Protein AF-A0A7S0TB68-F1 (afdb_monomer_lite)

Sequence (193 aa):
CSLGGSRWGGAKHRAAEVARRRQAVAAKGWRCCLGEFVEIGSSAEVPVPLLEDVPVIQLLDESSGLPRSSLPGSLVGRSGCYAILDETGEVMYIEISRSLATSLKWHLQSIQPHSLCSAAKVAIGSDRDRIQATAVEWLGAVVKNVGRAPVGNDARFKDSQWRARPGDAERDRPPLSFPPGAQPSDAPGLLRK

Organism: NCBI:txid708628

Secondary structure (DSSP, 8-state):
---------SSHHHHHHHHHHTTSSTTS---SS------PPP-SPPPPPPTTTSPEEE-B-TTT-SBPS---GGGTT--EEEEEE-TTS-EEEEEEES-HHHHHHHHHHH-SSGGGGSEEEEEE-S-HHHHHHHHHHHHHHHHHHHSS--GGG-GGGTTSTTTPPTTHHHHTSPP-PPPTT--GGGHHHHTT-

Radius of gyration: 22.42 Å; chains: 1; bounding box: 55×57×66 Å

Structure (mmCIF, N/CA/C/O backbone):
data_AF-A0A7S0TB68-F1
#
_entry.id   AF-A0A7S0TB68-F1
#
loop_
_atom_site.group_PDB
_atom_site.id
_atom_site.type_symbol
_atom_site.label_atom_id
_atom_site.label_alt_id
_atom_site.label_comp_id
_atom_site.label_asym_id
_atom_site.label_entity_id
_atom_site.label_seq_id
_atom_site.pdbx_PDB_ins_code
_atom_site.Cartn_x
_atom_site.Cartn_y
_atom_site.Cartn_z
_atom_site.occupancy
_atom_site.B_iso_or_equiv
_atom_site.auth_seq_id
_atom_site.auth_comp_id
_atom_site.auth_asym_id
_atom_site.auth_atom_id
_atom_site.pdbx_PDB_model_num
ATOM 1 N N . CYS A 1 1 ? -36.435 33.794 11.567 1.00 35.41 1 CYS A N 1
ATOM 2 C CA . CYS A 1 1 ? -36.782 32.888 12.679 1.00 35.41 1 CYS A CA 1
ATOM 3 C C . CYS A 1 1 ? -36.565 31.440 12.251 1.00 35.41 1 CYS A C 1
ATOM 5 O O . CYS A 1 1 ? -37.169 31.035 11.273 1.00 35.41 1 CYS A O 1
ATOM 7 N N . SER A 1 2 ? -35.671 30.755 12.975 1.00 38.47 2 SER A N 1
ATOM 8 C CA . SER A 1 2 ? -35.622 29.324 13.344 1.00 38.47 2 SER A CA 1
ATOM 9 C C . SER A 1 2 ? -35.756 28.213 12.282 1.00 38.47 2 SER A C 1
ATOM 11 O O . SER A 1 2 ? -36.781 28.114 11.626 1.00 38.47 2 SER A O 1
ATOM 13 N N . LEU A 1 3 ? -34.684 27.416 12.084 1.00 43.59 3 LEU A N 1
ATOM 14 C CA . LEU A 1 3 ? -34.445 26.025 12.584 1.00 43.59 3 LEU A CA 1
ATOM 15 C C . LEU A 1 3 ? -35.143 24.958 11.708 1.00 43.59 3 LEU A C 1
ATOM 17 O O . LEU A 1 3 ? -36.302 25.124 11.377 1.00 43.59 3 LEU A O 1
ATOM 21 N N . GLY A 1 4 ? -34.581 23.817 11.305 1.00 34.94 4 GLY A N 1
ATOM 22 C CA . GLY A 1 4 ? -33.377 23.048 11.638 1.00 34.94 4 GLY A CA 1
ATOM 23 C C . GLY A 1 4 ? -33.612 21.596 11.151 1.00 34.94 4 GLY A C 1
ATOM 24 O O . GLY A 1 4 ? -34.743 21.254 10.806 1.00 34.94 4 GLY A O 1
ATOM 25 N N . GLY A 1 5 ? -32.591 20.726 11.129 1.00 29.58 5 GLY A N 1
ATOM 26 C CA . GLY A 1 5 ? -32.830 19.276 10.987 1.00 29.58 5 GLY A CA 1
ATOM 27 C C . GLY A 1 5 ? -31.722 18.449 10.334 1.00 29.58 5 GLY A C 1
ATOM 28 O O . GLY A 1 5 ? -31.806 18.084 9.167 1.00 29.58 5 GLY A O 1
ATOM 29 N N . SER A 1 6 ? -30.699 18.118 11.117 1.00 38.50 6 SER A N 1
ATOM 30 C CA . SER A 1 6 ? -29.516 17.327 10.766 1.00 38.50 6 SER A CA 1
ATOM 31 C C . SER A 1 6 ? -29.825 15.876 10.351 1.00 38.50 6 SER A C 1
ATOM 33 O O . SER A 1 6 ? -30.453 15.125 11.096 1.00 38.50 6 SER A O 1
ATOM 35 N N . ARG A 1 7 ? -29.286 15.435 9.204 1.00 41.19 7 ARG A N 1
ATOM 36 C CA . ARG A 1 7 ? -29.383 14.059 8.678 1.00 41.19 7 ARG A CA 1
ATOM 37 C C . ARG A 1 7 ? -28.082 13.273 8.902 1.00 41.19 7 ARG A C 1
ATOM 39 O O . ARG A 1 7 ? -27.400 12.925 7.950 1.00 41.19 7 ARG A O 1
ATOM 46 N N . TRP A 1 8 ? -27.729 12.985 10.156 1.00 42.94 8 TRP A N 1
ATOM 47 C CA . TRP A 1 8 ? -26.551 12.163 10.501 1.00 42.94 8 TRP A CA 1
ATOM 48 C C . TRP A 1 8 ? -26.860 11.179 11.645 1.00 42.94 8 TRP A C 1
ATOM 50 O O . TRP A 1 8 ? -26.310 11.277 12.735 1.00 42.94 8 TRP A O 1
ATOM 60 N N . GLY A 1 9 ? -27.774 10.228 11.409 1.00 33.91 9 GLY A N 1
ATOM 61 C CA . GLY A 1 9 ? -28.150 9.189 12.390 1.00 33.91 9 GLY A CA 1
ATOM 62 C C . GLY A 1 9 ? -27.799 7.738 12.011 1.00 33.91 9 GLY A C 1
ATOM 63 O O . GLY A 1 9 ? -27.856 6.854 12.857 1.00 33.91 9 GLY A O 1
ATOM 64 N N . GLY A 1 10 ? -27.420 7.453 10.758 1.00 34.62 10 GLY A N 1
ATOM 65 C CA . GLY A 1 10 ? -27.399 6.075 10.227 1.00 34.62 10 GLY A CA 1
ATOM 66 C C . GLY A 1 10 ? -26.068 5.307 10.286 1.00 34.62 10 GLY A C 1
ATOM 67 O O . GLY A 1 10 ? -26.033 4.133 9.913 1.00 34.62 10 GLY A O 1
ATOM 68 N N . ALA A 1 11 ? -24.962 5.935 10.691 1.00 40.69 11 ALA A N 1
ATOM 69 C CA . ALA A 1 11 ? -23.637 5.295 10.692 1.00 40.69 11 ALA A CA 1
ATOM 70 C C . ALA A 1 11 ? -23.363 4.500 11.982 1.00 40.69 11 ALA A C 1
ATOM 72 O O . ALA A 1 11 ? -22.842 3.388 11.939 1.00 40.69 11 ALA A O 1
ATOM 73 N N . LYS A 1 12 ? -23.802 5.019 13.137 1.00 42.53 12 LYS A N 1
ATOM 74 C CA . LYS A 1 12 ? -23.527 4.409 14.450 1.00 42.53 12 LYS A CA 1
ATOM 75 C C . LYS A 1 12 ? -24.273 3.088 14.671 1.00 42.53 12 LYS A C 1
ATOM 77 O O . LYS A 1 12 ? -23.734 2.179 15.290 1.00 42.53 12 LYS A O 1
ATOM 82 N N . HIS A 1 13 ? -25.473 2.943 14.104 1.00 36.62 13 HIS A N 1
ATOM 83 C CA . HIS A 1 13 ? -26.291 1.736 14.272 1.00 36.62 13 HIS A CA 1
ATOM 84 C C . HIS A 1 13 ? -25.752 0.513 13.506 1.00 36.62 13 HIS A C 1
ATOM 86 O O . HIS A 1 13 ? -25.995 -0.620 13.910 1.00 36.62 13 HIS A O 1
ATOM 92 N N . ARG A 1 14 ? -24.984 0.723 12.426 1.00 47.47 14 ARG A N 1
ATOM 93 C CA . ARG A 1 14 ? -24.436 -0.360 11.587 1.00 47.47 14 ARG A CA 1
ATOM 94 C C . ARG A 1 14 ? -23.112 -0.923 12.114 1.00 47.47 14 ARG A C 1
ATOM 96 O O . ARG A 1 14 ? -22.880 -2.121 11.991 1.00 47.47 14 ARG A O 1
ATOM 103 N N . ALA A 1 15 ? -22.307 -0.105 12.796 1.00 43.88 15 ALA A N 1
ATOM 104 C CA . ALA A 1 15 ? -21.087 -0.552 13.477 1.00 43.88 15 ALA A CA 1
ATOM 105 C C . ALA A 1 15 ? -21.370 -1.588 14.588 1.00 43.88 15 ALA A C 1
ATOM 107 O O . ALA A 1 15 ? -20.608 -2.538 14.770 1.00 43.88 15 ALA A O 1
ATOM 108 N N . ALA A 1 16 ? -22.503 -1.451 15.286 1.00 41.00 16 ALA A N 1
ATOM 109 C CA . ALA A 1 16 ? -22.926 -2.380 16.336 1.00 41.00 16 ALA A CA 1
ATOM 110 C C . ALA A 1 16 ? -23.412 -3.743 15.791 1.00 41.00 16 ALA A C 1
ATOM 112 O O . ALA A 1 16 ? -23.240 -4.773 16.442 1.00 41.00 16 ALA A O 1
ATOM 113 N N . GLU A 1 17 ? -23.982 -3.775 14.583 1.00 34.84 17 GLU A N 1
ATOM 114 C CA . GLU A 1 17 ? -24.445 -5.005 13.919 1.00 34.84 17 GLU A CA 1
ATOM 115 C C . GLU A 1 17 ? -23.261 -5.878 13.469 1.00 34.84 17 GLU A C 1
ATOM 117 O O . GLU A 1 17 ? -23.244 -7.094 13.677 1.00 34.84 17 GLU A O 1
ATOM 122 N N . VAL A 1 18 ? -22.218 -5.238 12.927 1.00 46.03 18 VAL A N 1
ATOM 123 C CA . VAL A 1 18 ? -20.969 -5.897 12.516 1.00 46.03 18 VAL A CA 1
ATOM 124 C C . VAL A 1 18 ? -20.249 -6.495 13.725 1.00 46.03 18 VAL A C 1
ATOM 126 O O . VAL A 1 18 ? -19.776 -7.627 13.646 1.00 46.03 18 VAL A O 1
ATOM 129 N N . ALA A 1 19 ? -20.246 -5.802 14.870 1.00 43.72 19 ALA A N 1
ATOM 130 C CA . ALA A 1 19 ? -19.648 -6.301 16.108 1.00 43.72 19 ALA A CA 1
ATOM 131 C C . ALA A 1 19 ? -20.292 -7.605 16.620 1.00 43.72 19 ALA A C 1
ATOM 133 O O . ALA A 1 19 ? -19.584 -8.460 17.147 1.00 43.72 19 ALA A O 1
ATOM 134 N N . ARG A 1 20 ? -21.601 -7.808 16.410 1.00 45.66 20 ARG A N 1
ATOM 135 C CA . ARG A 1 20 ? -22.306 -9.034 16.835 1.00 45.66 20 ARG A CA 1
ATOM 136 C C . ARG A 1 20 ? -21.991 -10.250 15.961 1.00 45.66 20 ARG A C 1
ATOM 138 O O . ARG A 1 20 ? -21.924 -11.364 16.471 1.00 45.66 20 ARG A O 1
ATOM 145 N N . ARG A 1 21 ? -21.709 -10.055 14.668 1.00 46.47 21 ARG A N 1
ATOM 146 C CA . ARG A 1 21 ? -21.285 -11.147 13.767 1.00 46.47 21 ARG A CA 1
ATOM 147 C C . ARG A 1 21 ? -19.852 -11.641 14.040 1.00 46.47 21 ARG A C 1
ATOM 149 O O . ARG A 1 21 ? -19.539 -12.773 13.680 1.00 46.47 21 ARG A O 1
ATOM 156 N N . ARG A 1 22 ? -19.014 -10.844 14.727 1.00 42.38 22 ARG A N 1
ATOM 157 C CA . ARG A 1 22 ? -17.617 -11.175 15.102 1.00 42.38 22 ARG A CA 1
ATOM 158 C C . ARG A 1 22 ? -17.485 -12.372 16.054 1.00 42.38 22 ARG A C 1
ATOM 160 O O . ARG A 1 22 ? -16.441 -13.011 16.061 1.00 42.38 22 ARG A O 1
ATOM 167 N N . GLN A 1 23 ? -18.512 -12.699 16.840 1.00 44.72 23 GLN A N 1
ATOM 168 C CA . GLN A 1 23 ? -18.404 -13.732 17.883 1.00 44.72 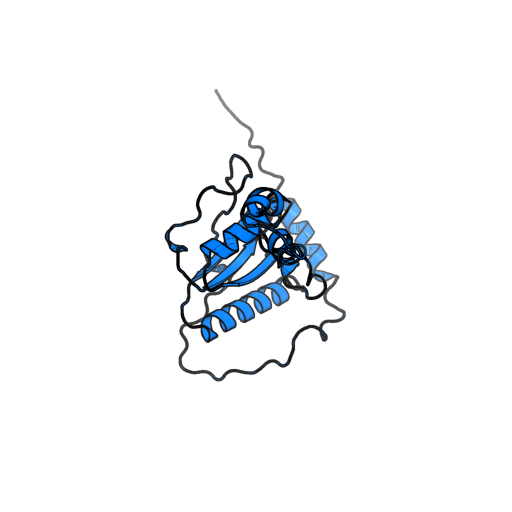23 GLN A CA 1
ATOM 169 C C . GLN A 1 23 ? -18.694 -15.167 17.405 1.00 44.72 23 GLN A C 1
ATOM 171 O O . GLN A 1 23 ? -18.354 -16.111 18.109 1.00 44.72 23 GLN A O 1
ATOM 176 N N . ALA A 1 24 ? -19.272 -15.372 16.216 1.00 37.78 24 ALA A N 1
ATOM 177 C CA . ALA A 1 24 ? -19.793 -16.690 15.828 1.00 37.78 24 ALA A CA 1
ATOM 178 C C . ALA A 1 24 ? -18.819 -17.593 15.035 1.00 37.78 24 ALA A C 1
ATOM 180 O O . ALA A 1 24 ? -19.071 -18.788 14.917 1.00 37.78 24 ALA A O 1
ATOM 181 N N . VAL A 1 25 ? -17.717 -17.066 14.482 1.00 44.94 25 VAL A N 1
ATOM 182 C CA . VAL A 1 25 ? -16.908 -17.792 13.466 1.00 44.94 25 VAL A CA 1
ATOM 183 C C . VAL A 1 25 ? -15.530 -18.258 13.984 1.00 44.94 25 VAL A C 1
ATOM 185 O O . VAL A 1 25 ? -14.826 -19.002 13.309 1.00 44.94 25 VAL A O 1
ATOM 188 N N . ALA A 1 26 ? -15.155 -17.909 15.218 1.00 37.88 26 ALA A N 1
ATOM 189 C CA . ALA A 1 26 ? -13.801 -18.073 15.771 1.00 37.88 26 ALA A CA 1
ATOM 190 C C . ALA A 1 26 ? -13.328 -19.521 16.069 1.00 37.88 26 ALA A C 1
ATOM 192 O O . ALA A 1 26 ? -12.254 -19.699 16.635 1.00 37.88 26 ALA A O 1
ATOM 193 N N . ALA A 1 27 ? -14.083 -20.572 15.731 1.00 36.50 27 ALA A N 1
ATOM 194 C CA . ALA A 1 27 ? -13.850 -21.894 16.327 1.00 36.50 27 ALA A CA 1
ATOM 195 C C . ALA A 1 27 ? -13.121 -22.946 15.470 1.00 36.50 27 ALA A C 1
ATOM 197 O O . ALA A 1 27 ? -12.789 -23.997 16.015 1.00 36.50 27 ALA A O 1
ATOM 198 N N . LYS A 1 28 ? -12.854 -22.759 14.167 1.00 39.44 28 LYS A N 1
ATOM 199 C CA . LYS A 1 28 ? -12.289 -23.862 13.354 1.00 39.44 28 LYS A CA 1
ATOM 200 C C . LYS A 1 28 ? -11.274 -23.426 12.293 1.00 39.44 28 LYS A C 1
ATOM 202 O O . LYS A 1 28 ? -11.646 -23.010 11.205 1.00 39.44 28 LYS A O 1
ATOM 207 N N . GLY A 1 29 ? -9.995 -23.677 12.587 1.00 35.75 29 GLY A N 1
ATOM 208 C CA . GLY A 1 29 ? -9.028 -24.140 11.583 1.00 35.75 29 GLY A CA 1
ATOM 209 C C . GLY A 1 29 ? -8.009 -23.117 11.088 1.00 35.75 29 GLY A C 1
ATOM 210 O O . GLY A 1 29 ? -8.108 -22.658 9.959 1.00 35.75 29 GLY A O 1
ATOM 211 N N . TRP A 1 30 ? -6.987 -22.813 11.891 1.00 41.56 30 TRP A N 1
ATOM 212 C CA . TRP A 1 30 ? -5.849 -21.982 11.480 1.00 41.56 30 TRP A CA 1
ATOM 213 C C . TRP A 1 30 ? -4.535 -22.685 11.829 1.00 41.56 30 TRP A C 1
ATOM 215 O O . TRP A 1 30 ? -3.949 -22.454 12.882 1.00 41.56 30 TRP A O 1
ATOM 225 N N . ARG A 1 31 ? -4.100 -23.618 10.972 1.00 37.25 31 ARG A N 1
ATOM 226 C CA . ARG A 1 31 ? -2.808 -24.311 11.135 1.00 37.25 31 ARG A CA 1
ATOM 227 C C . ARG A 1 31 ? -2.024 -24.523 9.828 1.00 37.25 31 ARG A C 1
ATOM 229 O O . ARG A 1 31 ? -1.040 -25.242 9.843 1.00 37.25 31 ARG A O 1
ATOM 236 N N . CYS A 1 32 ? -2.420 -23.906 8.708 1.00 32.94 32 CYS A N 1
ATOM 237 C CA . CYS A 1 32 ? -1.862 -24.257 7.389 1.00 32.94 32 CYS A CA 1
ATOM 238 C C . CYS A 1 32 ? -1.114 -23.147 6.628 1.00 32.94 32 CYS A C 1
ATOM 240 O O . CYS A 1 32 ? -0.654 -23.423 5.526 1.00 32.94 32 CYS A O 1
ATOM 242 N N . CYS A 1 33 ? -0.971 -21.921 7.147 1.00 39.00 33 CYS A N 1
ATOM 243 C CA . CYS A 1 33 ? -0.498 -20.800 6.310 1.00 39.00 33 CYS A CA 1
ATOM 244 C C . CYS A 1 33 ? 0.782 -20.089 6.768 1.00 39.00 33 CYS A C 1
ATOM 246 O O . CYS A 1 33 ? 1.217 -19.170 6.081 1.00 39.00 33 CYS A O 1
ATOM 248 N N . LEU A 1 34 ? 1.407 -20.488 7.875 1.00 41.22 34 LEU A N 1
ATOM 249 C CA . LE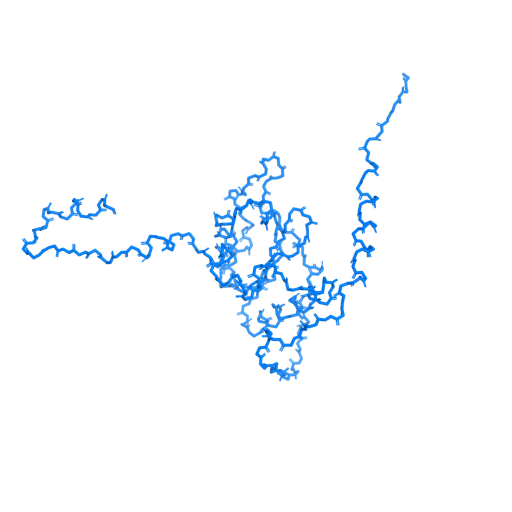U A 1 34 ? 2.645 -19.861 8.340 1.00 41.22 34 LEU A CA 1
ATOM 250 C C . LEU A 1 34 ? 3.738 -20.926 8.406 1.00 41.22 34 LEU A C 1
ATOM 252 O O . LEU A 1 34 ? 3.667 -21.839 9.226 1.00 41.22 34 LEU A O 1
ATOM 256 N N . GLY A 1 35 ? 4.709 -20.824 7.494 1.00 33.66 35 GLY A N 1
ATOM 257 C CA . GLY A 1 35 ? 5.996 -21.499 7.636 1.00 33.66 35 GLY A CA 1
ATOM 258 C C . GLY A 1 35 ? 6.663 -21.093 8.952 1.00 33.66 35 GLY A C 1
ATOM 259 O O . GLY A 1 35 ? 6.328 -20.049 9.513 1.00 33.66 35 GLY A O 1
ATOM 260 N N . GLU A 1 36 ? 7.544 -21.962 9.446 1.00 38.03 36 GLU A N 1
ATOM 261 C CA . GLU A 1 36 ? 8.164 -21.911 10.774 1.00 38.03 36 GLU A CA 1
ATOM 262 C C . GLU A 1 36 ? 8.486 -20.493 11.266 1.00 38.03 36 GLU A C 1
ATOM 264 O O . GLU A 1 36 ? 9.221 -19.721 10.651 1.00 38.03 36 GLU A O 1
ATOM 269 N N . PHE A 1 37 ? 7.891 -20.181 12.415 1.00 36.94 37 PHE A N 1
ATOM 270 C CA . PHE A 1 37 ? 8.077 -18.964 13.183 1.00 36.94 37 PHE A CA 1
ATOM 271 C C . PHE A 1 37 ? 9.492 -18.989 13.782 1.00 36.94 37 PHE A C 1
ATOM 273 O O . PHE A 1 37 ? 9.749 -19.732 14.726 1.00 36.94 37 PHE A O 1
ATOM 280 N N . VAL A 1 38 ? 10.431 -18.233 13.208 1.00 34.38 38 VAL A N 1
ATOM 281 C CA . VAL A 1 38 ? 11.763 -18.042 13.800 1.00 34.38 38 VAL A CA 1
ATOM 282 C C . VAL A 1 38 ? 11.659 -16.926 14.835 1.00 34.38 38 VAL A C 1
ATOM 284 O O . VAL A 1 38 ? 11.420 -15.772 14.482 1.00 34.38 38 VAL A O 1
ATOM 287 N N . GLU A 1 39 ? 11.825 -17.271 16.113 1.00 39.94 39 GLU A N 1
ATOM 288 C CA . GLU A 1 39 ? 12.011 -16.301 17.194 1.00 39.94 39 GLU A CA 1
ATOM 289 C C . GLU A 1 39 ? 13.360 -15.594 16.999 1.00 39.94 39 GLU A C 1
ATOM 291 O O . GLU A 1 39 ? 14.423 -16.189 17.186 1.00 39.94 39 GLU A O 1
ATOM 296 N N . ILE A 1 40 ? 13.331 -14.328 16.581 1.00 42.81 40 ILE A N 1
ATOM 297 C CA . ILE A 1 40 ? 14.533 -13.497 16.478 1.00 42.81 40 ILE A CA 1
ATOM 298 C C . ILE A 1 40 ? 14.736 -12.797 17.825 1.00 42.81 40 ILE A C 1
ATOM 300 O O . ILE A 1 40 ? 13.846 -12.118 18.334 1.00 42.81 40 ILE A O 1
ATOM 304 N N . GLY A 1 41 ? 15.908 -13.033 18.417 1.00 38.22 41 GLY A N 1
ATOM 305 C CA . GLY A 1 41 ? 16.294 -12.577 19.746 1.00 38.22 41 GLY A CA 1
ATOM 306 C C . GLY A 1 41 ? 16.369 -11.056 19.893 1.00 38.22 41 GLY A C 1
ATOM 307 O O . GLY A 1 41 ? 16.882 -10.341 19.037 1.00 38.22 41 GLY A O 1
ATOM 308 N N . SER A 1 42 ? 15.885 -10.612 21.051 1.00 51.62 42 SER A N 1
ATOM 309 C CA . SER A 1 42 ? 15.880 -9.243 21.561 1.00 51.62 42 SER A CA 1
ATOM 310 C C . SER A 1 42 ? 17.281 -8.620 21.621 1.00 51.62 42 SER A C 1
ATOM 312 O O . SER A 1 42 ? 18.170 -9.129 22.305 1.00 51.62 42 SER A O 1
ATOM 314 N N . SER A 1 43 ? 17.459 -7.476 20.957 1.00 39.66 43 SER A N 1
ATOM 315 C CA . SER A 1 43 ? 18.572 -6.557 21.207 1.00 39.66 43 SER A CA 1
ATOM 316 C C . SER A 1 43 ? 18.072 -5.115 21.110 1.00 39.66 43 SER A C 1
ATOM 318 O O . SER A 1 43 ? 17.983 -4.549 20.024 1.00 39.66 43 SER A O 1
ATOM 320 N N . ALA A 1 44 ? 17.690 -4.558 22.266 1.00 47.72 44 ALA A N 1
ATOM 321 C CA . ALA A 1 44 ? 17.407 -3.138 22.516 1.00 47.72 44 ALA A CA 1
ATOM 322 C C . ALA A 1 44 ? 16.725 -2.399 21.340 1.00 47.72 44 ALA A C 1
ATOM 324 O O . ALA A 1 44 ? 17.293 -1.498 20.718 1.00 47.72 44 ALA A O 1
ATOM 325 N N . GLU A 1 45 ? 15.504 -2.814 21.005 1.00 54.59 45 GLU A N 1
ATOM 326 C CA . GLU A 1 45 ? 14.799 -2.344 19.815 1.00 54.59 45 GLU A CA 1
ATOM 327 C C . GLU A 1 45 ? 13.936 -1.111 20.101 1.00 54.59 45 GLU A C 1
ATOM 329 O O . GLU A 1 45 ? 13.155 -1.071 21.051 1.00 54.59 45 GLU A O 1
ATOM 334 N N . VAL A 1 46 ? 14.042 -0.097 19.234 1.00 58.38 46 VAL A N 1
ATOM 335 C CA . VAL A 1 46 ? 12.986 0.915 19.107 1.00 58.38 46 VAL A CA 1
ATOM 336 C C . VAL A 1 46 ? 11.706 0.158 18.747 1.00 58.38 46 VAL A C 1
ATOM 338 O O . VAL A 1 46 ? 11.747 -0.599 17.772 1.00 58.38 46 VAL A O 1
ATOM 341 N N . PRO A 1 47 ? 10.604 0.324 19.499 1.00 75.19 47 PRO A N 1
ATOM 342 C CA . PRO A 1 47 ? 9.398 -0.449 19.266 1.00 75.19 47 PRO A CA 1
ATOM 343 C C . PRO A 1 47 ? 8.902 -0.238 17.835 1.00 75.19 47 PRO A C 1
ATOM 345 O O . PRO A 1 47 ? 8.839 0.888 17.332 1.00 75.19 47 PRO A O 1
ATOM 348 N N . VAL A 1 48 ? 8.582 -1.351 17.178 1.00 83.38 48 VAL A N 1
ATOM 349 C CA . VAL A 1 48 ? 7.912 -1.374 15.879 1.00 83.38 48 VAL A CA 1
ATOM 350 C C . VAL A 1 48 ? 6.619 -0.552 15.986 1.00 83.38 48 VAL A C 1
ATOM 352 O O . VAL A 1 48 ? 5.885 -0.720 16.961 1.00 83.38 48 VAL A O 1
ATOM 355 N N . PRO A 1 49 ? 6.315 0.345 15.029 1.00 87.06 49 PRO A N 1
ATOM 356 C CA . PRO A 1 49 ? 5.107 1.156 15.109 1.00 87.06 49 PRO A CA 1
ATOM 357 C C . PRO A 1 49 ? 3.864 0.268 15.016 1.00 87.06 49 PRO A C 1
ATOM 359 O O . PRO A 1 49 ? 3.746 -0.539 14.090 1.00 87.06 49 PRO A O 1
ATOM 362 N N . LEU A 1 50 ? 2.919 0.447 15.938 1.00 90.19 50 LEU A N 1
ATOM 363 C CA . LEU A 1 50 ? 1.637 -0.249 15.890 1.00 90.19 50 LEU A CA 1
ATOM 364 C C . LEU A 1 50 ? 0.791 0.278 14.732 1.00 90.19 50 LEU A C 1
ATOM 366 O O . LEU A 1 50 ? 0.836 1.461 14.386 1.00 90.19 50 LEU A O 1
ATOM 370 N N . LEU A 1 51 ? 0.010 -0.611 14.120 1.00 91.38 51 LEU A N 1
ATOM 371 C CA . LEU A 1 51 ? -0.766 -0.277 12.930 1.00 91.38 51 LEU A CA 1
ATOM 372 C C . LEU A 1 51 ? -1.779 0.840 13.216 1.00 91.38 51 LEU A C 1
ATOM 374 O O . LEU A 1 51 ? -1.985 1.711 12.373 1.00 91.38 51 LEU A O 1
ATOM 378 N N . GLU A 1 52 ? -2.416 0.841 14.383 1.00 89.94 52 GLU A N 1
ATOM 379 C CA . GLU A 1 52 ? -3.373 1.856 14.831 1.00 89.94 52 GLU A CA 1
ATOM 380 C C . GLU A 1 52 ? -2.774 3.266 14.903 1.00 89.94 52 GLU A C 1
ATOM 382 O O . GLU A 1 52 ? -3.443 4.205 14.465 1.00 89.94 52 GLU A O 1
ATOM 387 N N . ASP A 1 53 ? -1.518 3.386 15.335 1.00 91.38 53 ASP A N 1
ATOM 388 C CA . ASP A 1 53 ? -0.830 4.660 15.572 1.00 91.38 53 ASP A CA 1
ATOM 389 C C . ASP A 1 53 ? -0.310 5.306 14.283 1.00 91.38 53 ASP A C 1
ATOM 391 O O . ASP A 1 53 ? -0.017 6.504 14.240 1.00 91.38 53 ASP A O 1
ATOM 395 N N . VAL A 1 54 ? -0.196 4.528 13.202 1.00 94.00 54 VAL A N 1
ATOM 396 C CA . VAL A 1 54 ? 0.271 5.048 11.917 1.00 94.00 54 VAL A CA 1
ATOM 397 C C . VAL A 1 54 ? -0.818 5.893 11.246 1.00 94.00 54 VAL A C 1
ATOM 399 O O . VAL A 1 54 ? -1.947 5.415 11.063 1.00 94.00 54 VAL A O 1
ATOM 402 N N . PRO A 1 55 ? -0.495 7.131 10.817 1.00 93.06 55 PRO A N 1
ATOM 403 C CA . PRO A 1 55 ? -1.451 8.000 10.149 1.00 93.06 55 PRO A CA 1
ATOM 404 C C . PRO A 1 55 ? -1.905 7.412 8.812 1.00 93.06 55 PRO A C 1
ATOM 406 O O . PRO A 1 55 ? -1.130 6.812 8.063 1.00 93.06 55 PRO A O 1
ATOM 409 N N . VAL A 1 56 ? -3.183 7.626 8.506 1.00 95.12 56 VAL A N 1
ATOM 410 C CA . VAL A 1 56 ? -3.788 7.217 7.239 1.00 95.12 56 VAL A CA 1
ATOM 411 C C . VAL A 1 56 ? -3.465 8.244 6.156 1.00 95.12 56 VAL A C 1
ATOM 413 O O . VAL A 1 56 ? -3.619 9.449 6.347 1.00 95.12 56 VAL A O 1
ATOM 416 N N . ILE A 1 57 ? -3.052 7.748 4.996 1.00 94.50 57 ILE A N 1
ATOM 417 C CA . ILE A 1 57 ? -2.812 8.503 3.772 1.00 94.50 57 ILE A CA 1
ATOM 418 C C . ILE A 1 57 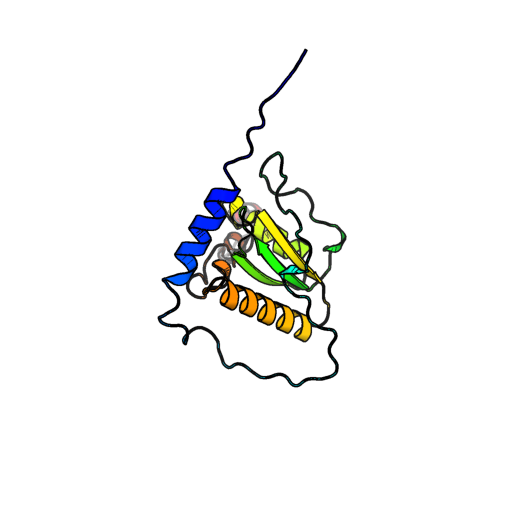? -3.924 8.145 2.793 1.00 94.50 57 ILE A C 1
ATOM 420 O O . ILE A 1 57 ? -4.056 6.987 2.404 1.00 94.50 57 ILE A O 1
ATOM 424 N N . GLN A 1 58 ? -4.707 9.133 2.367 1.00 94.38 58 GLN A N 1
ATOM 425 C CA . GLN A 1 58 ? -5.721 8.922 1.335 1.00 94.38 58 GLN A CA 1
ATOM 426 C C . GLN A 1 58 ? -5.053 8.703 -0.024 1.00 94.38 58 GLN A C 1
ATOM 428 O O . GLN A 1 58 ? -4.190 9.489 -0.428 1.00 94.38 58 GLN A O 1
ATOM 433 N N . LEU A 1 59 ? -5.442 7.634 -0.717 1.00 93.06 59 LEU A N 1
ATOM 434 C CA . LEU A 1 59 ? -4.934 7.290 -2.046 1.00 93.06 59 LEU A CA 1
ATOM 435 C C . LEU A 1 59 ? -5.886 7.731 -3.159 1.00 93.06 59 LEU A C 1
ATOM 437 O O . LEU A 1 59 ? -5.439 7.973 -4.282 1.00 93.06 59 LEU A O 1
ATOM 441 N N . LEU A 1 60 ? -7.170 7.873 -2.835 1.00 91.94 60 LEU A N 1
ATOM 442 C CA . LEU A 1 60 ? -8.188 8.423 -3.718 1.00 91.94 60 LEU A CA 1
ATOM 443 C C . LEU A 1 60 ? -8.458 9.891 -3.388 1.00 91.94 60 LEU A C 1
ATOM 445 O O . LEU A 1 60 ? -8.206 10.377 -2.281 1.00 91.94 60 LEU A O 1
ATOM 449 N N . ASP A 1 61 ? -8.925 10.618 -4.389 1.00 88.06 61 ASP A N 1
ATOM 450 C CA . ASP A 1 61 ? -9.462 11.956 -4.223 1.00 88.06 61 ASP A CA 1
ATOM 451 C C . ASP A 1 61 ? -10.910 11.862 -3.723 1.00 88.06 61 ASP A C 1
ATOM 453 O O . ASP A 1 61 ? -11.745 11.207 -4.342 1.00 88.06 61 ASP A O 1
ATOM 457 N N . GLU A 1 62 ? -11.210 12.507 -2.595 1.00 80.19 62 GLU A N 1
ATOM 458 C CA . GLU A 1 62 ? -12.515 12.386 -1.927 1.00 80.19 62 GLU A CA 1
ATOM 459 C C . GLU A 1 62 ? -13.676 12.917 -2.778 1.00 80.19 62 GLU A C 1
ATOM 461 O O . GLU A 1 62 ? -14.809 12.466 -2.630 1.00 80.19 62 GLU A O 1
ATOM 466 N N . SER A 1 63 ? -13.403 13.871 -3.673 1.00 82.00 63 SER A N 1
ATOM 467 C CA . SER A 1 63 ? -14.436 14.513 -4.488 1.00 82.00 63 SER A CA 1
ATOM 468 C C . SER A 1 63 ? -14.789 13.713 -5.739 1.00 82.00 63 SER A C 1
ATOM 470 O O . SER A 1 63 ? -15.942 13.714 -6.168 1.00 82.00 63 SER A O 1
ATOM 472 N N . SER A 1 64 ? -13.809 13.015 -6.313 1.00 84.44 64 SER A N 1
ATOM 473 C CA . SER A 1 64 ? -13.961 12.274 -7.569 1.00 84.44 64 SER A CA 1
ATOM 474 C C . SER A 1 64 ? -13.992 10.755 -7.396 1.00 84.44 64 SER A C 1
ATOM 476 O O . SER A 1 64 ? -14.430 10.056 -8.307 1.00 84.44 64 SER A O 1
ATOM 478 N N . GLY A 1 65 ? -13.521 10.224 -6.263 1.00 80.81 65 GLY A N 1
ATOM 479 C CA . GLY A 1 65 ? -13.328 8.786 -6.050 1.00 80.81 65 GLY A CA 1
ATOM 480 C C . GLY A 1 65 ? -12.232 8.176 -6.933 1.00 80.81 65 GLY A C 1
ATOM 481 O O . GLY A 1 65 ? -12.091 6.955 -6.990 1.00 80.81 65 GLY A O 1
ATOM 482 N N . LEU A 1 66 ? -11.466 9.012 -7.638 1.00 86.38 66 LEU A N 1
ATOM 483 C CA . LEU A 1 66 ? -10.413 8.589 -8.553 1.00 86.38 66 LEU A CA 1
ATOM 484 C C . LEU A 1 66 ? -9.053 8.545 -7.845 1.00 86.38 66 LEU A C 1
ATOM 486 O O . LEU A 1 66 ? -8.840 9.279 -6.876 1.00 86.38 66 LEU A O 1
ATOM 490 N N . PRO A 1 67 ? -8.100 7.730 -8.333 1.00 86.69 67 PRO A N 1
ATOM 491 C CA . PRO A 1 67 ? -6.732 7.739 -7.833 1.00 86.69 67 PRO A CA 1
ATOM 492 C C . PRO A 1 67 ? -6.122 9.139 -7.851 1.00 86.69 67 PRO A C 1
ATOM 494 O O . PRO A 1 67 ? -6.192 9.852 -8.856 1.00 86.69 67 PRO A O 1
ATOM 497 N N . ARG A 1 68 ? -5.472 9.527 -6.752 1.00 86.25 68 ARG A N 1
ATOM 498 C CA . ARG A 1 68 ? -4.762 10.807 -6.684 1.00 86.25 68 ARG A CA 1
ATOM 499 C C . ARG A 1 68 ? -3.645 10.837 -7.722 1.00 86.25 68 ARG A C 1
ATOM 501 O O . ARG A 1 68 ? -2.850 9.905 -7.835 1.00 86.25 68 ARG A O 1
ATOM 508 N N . SER A 1 69 ? -3.523 11.967 -8.411 1.00 81.56 69 SER A N 1
ATOM 509 C CA . SER A 1 69 ? -2.450 12.209 -9.384 1.00 81.56 69 SER A CA 1
ATOM 510 C C . SER A 1 69 ? -1.053 12.166 -8.750 1.00 81.56 69 SER A C 1
ATOM 512 O O . SER A 1 69 ? -0.080 11.760 -9.390 1.00 81.56 69 SER A O 1
ATOM 514 N N . SER A 1 70 ? -0.942 12.534 -7.470 1.00 84.12 70 SER A N 1
ATOM 515 C CA . SER A 1 70 ? 0.311 12.515 -6.717 1.00 84.12 70 SER A CA 1
ATOM 516 C C . SER A 1 70 ? 0.136 11.980 -5.297 1.00 84.12 70 SER A C 1
ATOM 518 O O . SER A 1 70 ? -0.759 12.404 -4.562 1.00 84.12 70 SER A O 1
ATOM 520 N N . LEU A 1 71 ? 1.062 11.108 -4.897 1.00 89.00 71 LEU A N 1
ATOM 521 C CA . LEU A 1 71 ? 1.247 10.670 -3.514 1.00 89.00 71 LEU A CA 1
ATOM 522 C C . LEU A 1 71 ? 2.129 11.670 -2.741 1.00 89.00 71 LEU A C 1
ATOM 524 O O . LEU A 1 71 ? 2.841 12.455 -3.375 1.00 89.00 71 LEU A O 1
ATOM 528 N N . PRO A 1 72 ? 2.133 11.638 -1.394 1.00 89.62 72 PRO A N 1
ATOM 529 C CA . PRO A 1 72 ? 2.989 12.508 -0.592 1.00 89.62 72 PRO A CA 1
ATOM 530 C C . PRO A 1 72 ? 4.469 12.394 -0.981 1.00 89.62 72 PRO A C 1
ATOM 532 O O . PRO A 1 72 ? 5.017 11.293 -1.076 1.00 89.62 72 PRO A O 1
ATOM 535 N N . GLY A 1 73 ? 5.137 13.540 -1.153 1.00 88.75 73 GLY A N 1
ATOM 536 C CA . GLY A 1 73 ? 6.554 13.597 -1.536 1.00 88.75 73 GLY A CA 1
ATOM 537 C C . GLY A 1 73 ? 7.488 12.896 -0.544 1.00 88.75 73 GLY A C 1
ATOM 5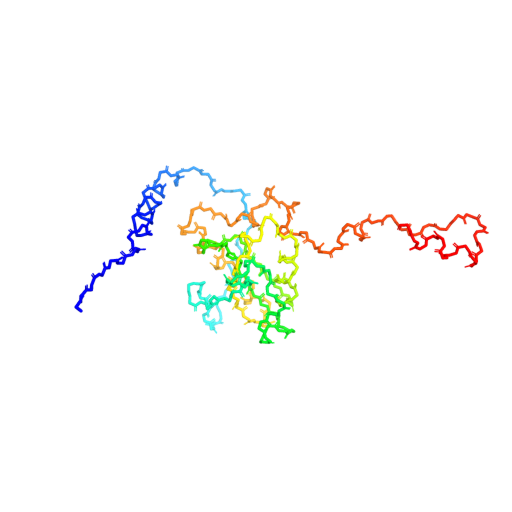38 O O . GLY A 1 73 ? 8.529 12.380 -0.938 1.00 88.75 73 GLY A O 1
ATOM 539 N N . SER A 1 74 ? 7.074 12.780 0.722 1.00 89.88 74 SER A N 1
ATOM 540 C CA . SER A 1 74 ? 7.798 12.057 1.773 1.00 89.88 74 SER A CA 1
ATOM 541 C C . SER A 1 74 ? 7.981 10.561 1.496 1.00 89.88 74 SER A C 1
ATOM 543 O O . SER A 1 74 ? 8.846 9.950 2.118 1.00 89.88 74 SER A O 1
ATOM 545 N N . LEU A 1 75 ? 7.206 9.970 0.576 1.00 91.56 75 LEU A N 1
ATOM 546 C CA . LEU A 1 75 ? 7.286 8.551 0.208 1.00 91.56 75 LEU A CA 1
ATOM 547 C C . LEU A 1 75 ? 8.227 8.273 -0.973 1.00 91.56 75 LEU A C 1
ATOM 549 O O . LEU A 1 75 ? 8.551 7.113 -1.247 1.00 91.56 75 LEU A O 1
ATOM 553 N N . VAL A 1 76 ? 8.641 9.307 -1.709 1.00 91.94 76 VAL A N 1
ATOM 554 C CA . VAL A 1 76 ? 9.460 9.150 -2.917 1.00 91.94 76 VAL A CA 1
ATOM 555 C C . VAL A 1 76 ? 10.857 8.664 -2.528 1.00 91.94 76 VAL A C 1
ATOM 557 O O . VAL A 1 76 ? 11.511 9.247 -1.670 1.00 91.94 76 VAL A O 1
ATOM 560 N N . GLY A 1 77 ? 11.305 7.564 -3.142 1.00 89.69 77 GLY A N 1
ATOM 561 C CA . GLY A 1 77 ? 12.615 6.963 -2.863 1.00 89.69 77 GLY A CA 1
ATOM 562 C C . GLY A 1 77 ? 12.736 6.298 -1.487 1.00 89.69 77 GLY A C 1
ATOM 563 O O . GLY A 1 77 ? 13.840 5.951 -1.076 1.00 89.69 77 GLY A O 1
ATOM 564 N N . ARG A 1 78 ? 11.626 6.125 -0.760 1.00 95.44 78 ARG A N 1
ATOM 565 C CA . ARG A 1 78 ? 11.622 5.500 0.565 1.00 95.44 78 ARG A CA 1
ATOM 566 C C . ARG A 1 78 ? 11.211 4.036 0.495 1.00 95.44 78 ARG A C 1
ATOM 568 O O . ARG A 1 78 ? 10.273 3.675 -0.215 1.00 95.44 78 ARG A O 1
ATOM 575 N N . SER A 1 79 ? 11.884 3.222 1.296 1.00 96.00 79 SER A N 1
ATOM 576 C CA . SER A 1 79 ? 11.504 1.852 1.622 1.00 96.00 79 SER A CA 1
ATOM 577 C C . SER A 1 79 ? 10.682 1.799 2.912 1.00 96.00 79 SER A C 1
ATOM 579 O O . SER A 1 79 ? 10.695 2.739 3.711 1.00 96.00 79 SER A O 1
ATOM 581 N N . GLY A 1 80 ? 9.951 0.709 3.121 1.00 96.31 80 GLY A N 1
ATOM 582 C CA . GLY A 1 80 ? 9.171 0.512 4.337 1.00 96.31 80 GLY A CA 1
ATOM 583 C C . GLY A 1 80 ? 8.132 -0.594 4.224 1.00 96.31 80 GLY A C 1
ATOM 584 O O . GLY A 1 80 ? 8.112 -1.343 3.248 1.00 96.31 80 GLY A O 1
ATOM 585 N N . CYS A 1 81 ? 7.258 -0.658 5.221 1.00 96.94 81 CYS A N 1
ATOM 586 C CA . CYS A 1 81 ? 6.054 -1.482 5.235 1.00 96.94 81 CYS A CA 1
ATOM 587 C C . CYS A 1 81 ? 4.836 -0.597 4.941 1.00 96.94 81 CYS A C 1
ATOM 589 O O . CYS A 1 81 ? 4.784 0.559 5.370 1.00 96.94 81 CYS A O 1
ATOM 591 N N . TYR A 1 82 ? 3.857 -1.117 4.211 1.00 97.25 82 TYR A N 1
ATOM 592 C CA . TYR A 1 82 ? 2.597 -0.428 3.970 1.00 97.25 82 TYR A CA 1
ATOM 593 C C . TYR A 1 82 ? 1.415 -1.385 4.082 1.00 97.25 82 TYR A C 1
ATOM 595 O O . TYR A 1 82 ? 1.515 -2.566 3.756 1.00 97.25 82 TYR A O 1
ATOM 603 N N . ALA A 1 83 ? 0.290 -0.840 4.531 1.00 97.44 83 ALA A N 1
ATOM 604 C CA . ALA A 1 83 ? -0.998 -1.505 4.595 1.00 97.44 83 ALA A CA 1
ATOM 605 C C . ALA A 1 83 ? -1.992 -0.736 3.724 1.00 97.44 83 ALA A C 1
ATOM 607 O O . ALA A 1 83 ? -2.096 0.481 3.867 1.00 97.44 83 ALA A O 1
ATOM 608 N N . ILE A 1 84 ? -2.712 -1.422 2.842 1.00 96.88 84 ILE A N 1
ATOM 609 C CA . ILE A 1 84 ? -3.799 -0.863 2.030 1.00 96.88 84 ILE A CA 1
ATOM 610 C C . ILE A 1 84 ? -5.117 -1.082 2.759 1.00 96.88 84 ILE A C 1
ATOM 612 O O . ILE A 1 84 ? -5.373 -2.172 3.277 1.00 96.88 84 ILE A O 1
ATOM 616 N N . LEU A 1 85 ? -5.945 -0.045 2.765 1.00 96.06 85 LEU A N 1
ATOM 617 C CA . LEU A 1 85 ? -7.268 -0.034 3.355 1.00 96.06 85 LEU A CA 1
ATOM 618 C C . LEU A 1 85 ? -8.321 0.166 2.263 1.00 96.06 85 LEU A C 1
ATOM 620 O O . LEU A 1 85 ? -8.108 0.930 1.315 1.00 96.06 85 LEU A O 1
ATOM 624 N N . ASP A 1 86 ? -9.461 -0.498 2.415 1.00 94.38 86 ASP A N 1
ATOM 625 C CA . ASP A 1 86 ? -10.639 -0.225 1.594 1.00 94.38 86 ASP A CA 1
ATOM 626 C C . ASP A 1 86 ? -11.349 1.071 2.034 1.00 94.38 86 ASP A C 1
ATOM 628 O O . ASP A 1 86 ? -10.895 1.798 2.922 1.00 94.38 86 ASP A O 1
ATOM 632 N N . GLU A 1 87 ? -12.465 1.404 1.393 1.00 92.75 87 GLU A N 1
ATOM 633 C CA . GLU A 1 87 ? -13.307 2.558 1.748 1.00 92.75 87 GLU A CA 1
ATOM 634 C C . GLU A 1 87 ? -13.918 2.478 3.159 1.00 92.75 87 GLU A C 1
ATOM 636 O O . GLU A 1 87 ? -14.325 3.494 3.722 1.00 92.75 87 GLU A O 1
ATOM 641 N N . THR A 1 88 ? -13.981 1.281 3.748 1.00 92.19 88 THR A N 1
ATOM 642 C CA . THR A 1 88 ? -14.508 1.055 5.100 1.00 92.19 88 THR A CA 1
ATOM 643 C C . THR A 1 88 ? -13.432 1.190 6.177 1.00 92.19 88 THR A C 1
ATOM 645 O O . THR A 1 88 ? -13.750 1.247 7.368 1.00 92.19 88 THR A O 1
ATOM 648 N N . GLY A 1 89 ? -12.163 1.289 5.768 1.00 91.62 89 GLY A N 1
ATOM 649 C CA . GLY A 1 89 ? -11.008 1.294 6.656 1.00 91.62 89 GLY A CA 1
ATOM 650 C C . GLY A 1 89 ? -10.569 -0.107 7.094 1.00 91.62 89 GLY A C 1
ATOM 651 O O . GLY A 1 89 ? -9.780 -0.218 8.035 1.00 91.62 89 GLY A O 1
ATOM 652 N N . GLU A 1 90 ? -11.055 -1.175 6.453 1.00 94.12 90 GLU A N 1
ATOM 653 C CA . GLU A 1 90 ? -10.544 -2.529 6.680 1.00 94.12 90 GLU A CA 1
ATOM 654 C C . GLU A 1 90 ? -9.227 -2.739 5.927 1.00 94.12 90 GLU A C 1
ATOM 656 O O . GLU A 1 90 ? -9.052 -2.297 4.793 1.00 94.12 90 GLU A O 1
ATOM 661 N N . VAL A 1 91 ? -8.280 -3.432 6.565 1.00 95.69 91 VAL A N 1
ATOM 662 C CA . VAL A 1 91 ? -6.978 -3.740 5.964 1.00 95.69 91 VAL A CA 1
ATOM 663 C C . VAL A 1 91 ? -7.140 -4.860 4.947 1.00 95.69 91 VAL A C 1
ATOM 665 O O . VAL A 1 91 ? -7.464 -5.997 5.296 1.00 95.69 91 VAL A O 1
ATOM 668 N N . MET A 1 92 ? -6.851 -4.542 3.691 1.00 94.88 92 MET A N 1
ATOM 669 C CA . MET A 1 92 ? -6.991 -5.458 2.564 1.00 94.88 92 MET A CA 1
ATOM 670 C C . MET A 1 92 ? -5.679 -6.133 2.188 1.00 94.88 92 MET A C 1
ATOM 672 O O . MET A 1 92 ? -5.690 -7.275 1.724 1.00 94.88 92 MET A O 1
ATOM 676 N N . TYR A 1 93 ? -4.554 -5.451 2.412 1.00 95.44 93 TYR A N 1
ATOM 677 C CA . TYR A 1 93 ? -3.232 -5.944 2.046 1.00 95.44 93 TYR A CA 1
ATOM 678 C C . TYR A 1 93 ? -2.132 -5.307 2.894 1.00 95.44 93 TYR A C 1
ATOM 680 O O . TYR A 1 93 ? -2.231 -4.130 3.222 1.00 95.44 93 TYR A O 1
ATOM 688 N N . ILE A 1 94 ? -1.086 -6.062 3.228 1.00 96.06 94 ILE A N 1
ATOM 689 C CA . ILE A 1 94 ? 0.130 -5.588 3.902 1.00 96.06 94 ILE A CA 1
ATOM 690 C C . ILE A 1 94 ? 1.349 -6.123 3.153 1.00 96.06 94 ILE A C 1
ATOM 692 O O . ILE A 1 94 ? 1.439 -7.326 2.895 1.00 96.06 94 ILE A O 1
ATOM 696 N N . GLU A 1 95 ? 2.314 -5.260 2.846 1.00 94.88 95 GLU A N 1
ATOM 697 C CA . GLU A 1 95 ? 3.562 -5.670 2.202 1.00 94.88 95 GLU A CA 1
ATOM 698 C C . GLU A 1 95 ? 4.731 -4.747 2.558 1.00 94.88 95 GLU A C 1
ATOM 700 O O . GLU A 1 95 ? 4.569 -3.592 2.952 1.00 94.88 95 GLU A O 1
ATOM 705 N N . ILE A 1 96 ? 5.940 -5.267 2.370 1.00 95.75 96 ILE A N 1
ATOM 706 C CA . ILE A 1 96 ? 7.182 -4.505 2.410 1.00 95.75 96 ILE A CA 1
ATOM 707 C C . ILE A 1 96 ? 7.540 -4.025 1.000 1.00 95.75 96 ILE A C 1
ATOM 709 O O . ILE A 1 96 ? 7.336 -4.727 0.012 1.00 95.75 96 ILE A O 1
ATOM 713 N N . SER A 1 97 ? 8.122 -2.839 0.880 1.00 95.25 97 SER A N 1
ATOM 714 C CA . SER A 1 97 ? 8.587 -2.319 -0.403 1.00 95.25 97 SER A CA 1
ATOM 715 C C . SER A 1 97 ? 9.896 -1.560 -0.270 1.00 95.25 97 SER A C 1
ATOM 717 O O . SER A 1 97 ? 10.169 -0.891 0.724 1.00 95.25 97 SER A O 1
ATOM 719 N N . ARG A 1 98 ? 10.700 -1.628 -1.333 1.00 94.19 98 ARG A N 1
ATOM 720 C CA . ARG A 1 98 ? 11.897 -0.796 -1.515 1.00 94.19 98 ARG A CA 1
ATOM 721 C C . ARG A 1 98 ? 11.569 0.592 -2.075 1.00 94.19 98 ARG A C 1
ATOM 723 O O . ARG A 1 98 ? 12.423 1.467 -2.048 1.00 94.19 98 ARG A O 1
ATOM 730 N N . SER A 1 99 ? 10.360 0.782 -2.603 1.00 94.31 99 SER A N 1
ATOM 731 C CA . SER A 1 99 ? 9.877 2.048 -3.158 1.00 94.31 99 SER A CA 1
ATOM 732 C C . SER A 1 99 ? 8.378 2.183 -2.898 1.00 94.31 99 SER A C 1
ATOM 734 O O . SER A 1 99 ? 7.544 1.789 -3.717 1.00 94.31 99 SER A O 1
ATOM 736 N N . LEU A 1 100 ? 8.040 2.741 -1.736 1.00 95.44 100 LEU A N 1
ATOM 737 C CA . LEU A 1 100 ? 6.671 2.867 -1.229 1.00 95.44 100 LEU A CA 1
ATOM 738 C C . LEU A 1 100 ? 5.752 3.590 -2.218 1.00 95.44 100 LEU A C 1
ATOM 740 O O . LEU A 1 100 ? 4.696 3.075 -2.577 1.00 95.44 100 LEU A O 1
ATOM 744 N N . ALA A 1 101 ? 6.182 4.751 -2.721 1.00 94.31 101 ALA A N 1
ATOM 745 C CA . ALA A 1 101 ? 5.398 5.522 -3.683 1.00 94.31 101 ALA A CA 1
ATOM 746 C C . ALA A 1 101 ? 5.128 4.752 -4.989 1.00 94.31 101 ALA A C 1
ATOM 748 O O . ALA A 1 101 ? 4.068 4.914 -5.588 1.00 94.31 101 ALA A O 1
ATOM 749 N N . THR A 1 102 ? 6.070 3.915 -5.435 1.00 92.75 102 THR A N 1
ATOM 750 C CA . THR A 1 102 ? 5.901 3.126 -6.665 1.00 92.75 102 THR A CA 1
ATOM 751 C C . THR A 1 102 ? 4.929 1.977 -6.438 1.00 92.75 102 THR A C 1
ATOM 753 O O . THR A 1 102 ? 3.992 1.817 -7.214 1.00 92.75 102 THR A O 1
ATOM 756 N N . SER A 1 103 ? 5.094 1.228 -5.344 1.00 93.81 103 SER A N 1
ATOM 757 C CA . SER A 1 103 ? 4.199 0.119 -4.997 1.00 93.81 103 SER A CA 1
ATOM 758 C C . SER A 1 103 ? 2.752 0.574 -4.821 1.00 93.81 103 SER A C 1
ATOM 760 O O . SER A 1 103 ? 1.855 -0.026 -5.402 1.00 93.81 103 SER A O 1
ATOM 762 N N . LEU A 1 104 ? 2.513 1.669 -4.093 1.00 94.31 104 LEU A N 1
ATOM 763 C CA . LEU A 1 104 ? 1.160 2.202 -3.904 1.00 94.31 104 LEU A CA 1
ATOM 764 C C . LEU A 1 104 ? 0.518 2.643 -5.227 1.00 94.31 104 LEU A C 1
ATOM 766 O O . LEU A 1 104 ? -0.662 2.391 -5.453 1.00 94.31 104 LEU A O 1
ATOM 770 N N . LYS A 1 105 ? 1.293 3.256 -6.133 1.00 92.06 105 LYS A N 1
ATOM 771 C CA . LYS A 1 105 ? 0.803 3.609 -7.474 1.00 92.06 105 LYS A CA 1
ATOM 772 C C . LYS A 1 105 ? 0.438 2.380 -8.299 1.00 92.06 105 LYS A C 1
ATOM 774 O O . LYS A 1 105 ? -0.579 2.405 -8.981 1.00 92.06 105 LYS A O 1
ATOM 779 N N . TRP A 1 106 ? 1.239 1.318 -8.238 1.00 91.25 106 TRP A N 1
ATOM 780 C CA . TRP A 1 106 ? 0.925 0.074 -8.939 1.00 91.25 106 TRP A CA 1
ATOM 781 C C . TRP A 1 106 ? -0.364 -0.551 -8.431 1.00 91.25 106 TRP A C 1
ATOM 783 O O . TRP A 1 106 ? -1.214 -0.903 -9.236 1.00 91.25 106 TRP A O 1
ATOM 793 N N . HIS A 1 107 ? -0.557 -0.593 -7.115 1.00 91.88 107 HIS A N 1
ATOM 794 C CA . HIS A 1 107 ? -1.811 -1.055 -6.522 1.00 91.88 107 HIS A CA 1
ATOM 795 C C . HIS A 1 107 ? -3.012 -0.231 -6.977 1.00 91.88 107 HIS A C 1
ATOM 797 O O . HIS A 1 107 ? -4.024 -0.801 -7.367 1.00 91.88 107 HIS A O 1
ATOM 803 N N . LEU A 1 108 ? -2.889 1.097 -7.013 1.00 90.38 108 LEU A N 1
ATOM 804 C CA . LEU A 1 108 ? -3.943 1.971 -7.537 1.00 90.38 108 LEU A CA 1
ATOM 805 C C . LEU A 1 108 ? -4.274 1.714 -9.012 1.00 90.38 108 LEU A C 1
ATOM 807 O O . LEU A 1 108 ? -5.408 1.938 -9.419 1.00 90.38 108 LEU A O 1
ATOM 811 N N . GLN A 1 109 ? -3.304 1.273 -9.811 1.00 88.44 109 GLN A N 1
ATOM 812 C CA . GLN A 1 109 ? -3.499 0.968 -11.230 1.00 88.44 109 GLN A CA 1
ATOM 813 C C . GLN A 1 109 ? -4.071 -0.439 -11.449 1.00 88.44 109 GLN A C 1
ATOM 815 O O . GLN A 1 109 ? -4.941 -0.612 -12.301 1.00 88.44 109 GLN A O 1
ATOM 820 N N . SER A 1 110 ? -3.592 -1.427 -10.691 1.00 87.25 110 SER A N 1
ATOM 821 C CA . SER A 1 110 ? -3.937 -2.842 -10.862 1.00 87.25 110 SER A CA 1
ATOM 822 C C . SER A 1 110 ? -5.237 -3.240 -10.166 1.00 87.25 110 SER A C 1
ATOM 824 O O . SER A 1 110 ? -5.946 -4.111 -10.663 1.00 87.25 110 SER A O 1
ATOM 826 N N . ILE A 1 111 ? -5.551 -2.648 -9.009 1.00 88.31 111 ILE A N 1
ATOM 827 C CA . ILE A 1 111 ? -6.692 -3.073 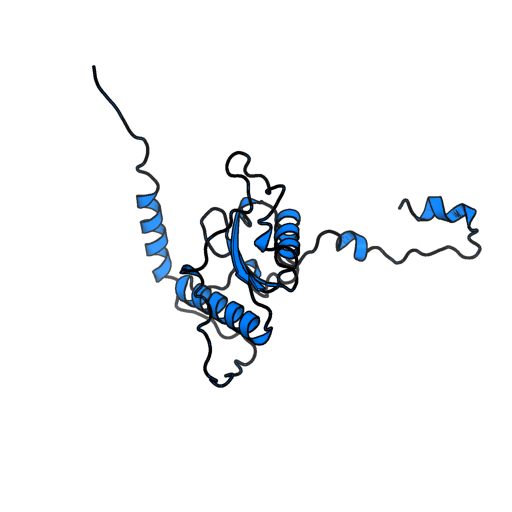-8.195 1.00 88.31 111 ILE A CA 1
ATOM 828 C C . ILE A 1 111 ? -7.951 -2.355 -8.652 1.00 88.31 111 ILE A C 1
ATOM 830 O O . ILE A 1 111 ? -8.085 -1.137 -8.517 1.00 88.31 111 ILE A O 1
ATOM 834 N N . GLN A 1 112 ? -8.900 -3.150 -9.132 1.00 87.44 112 GLN A N 1
ATOM 835 C CA . GLN A 1 112 ? -10.246 -2.711 -9.460 1.00 87.44 112 GLN A CA 1
ATOM 836 C C . GLN A 1 112 ? -11.267 -3.563 -8.685 1.00 87.44 112 GLN A C 1
ATOM 838 O O . GLN A 1 112 ? -11.093 -4.780 -8.563 1.00 87.44 112 GLN A O 1
ATOM 843 N N . PRO A 1 113 ? -12.342 -2.962 -8.147 1.00 88.19 113 PRO A N 1
ATOM 844 C CA . PRO A 1 113 ? -12.630 -1.526 -8.115 1.00 88.19 113 PRO A CA 1
ATOM 845 C C . PRO A 1 113 ? -11.705 -0.751 -7.157 1.00 88.19 113 PRO A C 1
ATOM 847 O O . PRO A 1 113 ? -11.229 -1.295 -6.159 1.00 88.19 113 PRO A O 1
ATOM 850 N N . HIS A 1 114 ? -11.500 0.543 -7.426 1.00 85.94 114 HIS A N 1
ATOM 851 C CA . HIS A 1 114 ? -10.656 1.424 -6.603 1.00 85.94 114 HIS A CA 1
ATOM 852 C C . HIS A 1 114 ? -11.088 1.519 -5.131 1.00 85.94 114 HIS A C 1
ATOM 854 O O . HIS A 1 114 ? -10.255 1.808 -4.276 1.00 85.94 114 HIS A O 1
ATOM 860 N N . SER A 1 115 ? -12.348 1.214 -4.804 1.00 85.12 115 SER A N 1
ATOM 861 C CA . SER A 1 115 ? -12.838 1.178 -3.419 1.00 85.12 115 SER A CA 1
ATOM 862 C C . SER A 1 115 ? -12.094 0.175 -2.529 1.00 85.12 115 SER A C 1
ATOM 864 O O . SER A 1 115 ? -12.058 0.357 -1.315 1.00 85.12 115 SER A O 1
ATOM 866 N N . LEU A 1 116 ? -11.443 -0.843 -3.108 1.00 90.62 116 LEU A N 1
ATOM 867 C CA . LEU A 1 116 ? -10.595 -1.794 -2.375 1.00 90.62 116 LEU A CA 1
ATOM 868 C C . LEU A 1 116 ? -9.206 -1.225 -2.024 1.00 90.62 116 LEU A C 1
ATOM 870 O O . LEU A 1 116 ? -8.484 -1.826 -1.232 1.00 90.62 116 LEU A O 1
ATOM 874 N N . CYS A 1 117 ? -8.822 -0.092 -2.614 1.00 92.69 117 CYS A N 1
ATOM 875 C CA . CYS A 1 117 ? -7.530 0.575 -2.446 1.00 92.69 117 CYS A CA 1
ATOM 876 C C . CYS A 1 117 ? -7.751 2.076 -2.189 1.00 92.69 117 CYS A C 1
ATOM 878 O O . CYS A 1 117 ? -7.301 2.935 -2.949 1.00 92.69 117 CYS A O 1
ATOM 880 N N . SER A 1 118 ? -8.508 2.395 -1.133 1.00 93.25 118 SER A N 1
ATOM 881 C CA . SER A 1 118 ? -8.941 3.770 -0.853 1.00 93.25 118 SER A CA 1
ATOM 882 C C . SER A 1 118 ? -7.862 4.596 -0.148 1.00 93.25 118 SER A C 1
ATOM 884 O O . SER A 1 118 ? -7.635 5.769 -0.461 1.00 93.25 118 SER A O 1
ATOM 886 N N . ALA A 1 119 ? -7.158 3.957 0.785 1.00 95.88 119 ALA A N 1
ATOM 887 C CA . ALA A 1 119 ? -6.201 4.594 1.670 1.00 95.88 119 ALA A CA 1
ATOM 888 C C . ALA A 1 119 ? -5.044 3.645 2.007 1.00 95.88 119 ALA A C 1
ATOM 890 O O . ALA A 1 119 ? -5.103 2.441 1.758 1.00 95.88 119 ALA A O 1
ATOM 891 N N . ALA A 1 120 ? -3.977 4.188 2.588 1.00 97.06 120 ALA A N 1
ATOM 892 C CA . ALA A 1 120 ? -2.843 3.412 3.062 1.00 97.06 120 ALA A CA 1
ATOM 893 C C . ALA A 1 120 ? -2.316 3.908 4.406 1.00 97.06 120 ALA A C 1
ATOM 895 O O . ALA A 1 120 ? -2.337 5.100 4.702 1.00 97.06 120 ALA A O 1
ATOM 896 N N . LYS A 1 121 ? -1.762 2.990 5.192 1.00 97.50 121 LYS A N 1
ATOM 897 C CA . LYS A 1 121 ? -0.882 3.289 6.325 1.00 97.50 121 LYS A CA 1
ATOM 898 C C . LYS A 1 121 ? 0.532 2.881 5.955 1.00 97.50 121 LYS A C 1
ATOM 900 O O . LYS A 1 121 ? 0.726 1.837 5.338 1.00 97.50 121 LYS A O 1
ATOM 905 N N . VAL A 1 122 ? 1.518 3.706 6.293 1.00 96.75 122 VAL A N 1
ATOM 906 C CA . VAL A 1 122 ? 2.901 3.506 5.844 1.00 96.75 122 VAL A CA 1
ATOM 907 C C . VAL A 1 122 ? 3.877 3.701 6.996 1.00 96.75 122 VAL A C 1
ATOM 909 O O . VAL A 1 122 ? 3.923 4.767 7.604 1.00 96.75 122 VAL A O 1
ATOM 912 N N . ALA A 1 123 ? 4.698 2.686 7.247 1.00 95.75 123 ALA A N 1
ATOM 913 C CA . ALA A 1 123 ? 5.833 2.741 8.155 1.00 95.75 123 ALA A CA 1
ATOM 914 C C . ALA A 1 123 ? 7.123 2.788 7.333 1.00 95.75 123 ALA A C 1
ATOM 916 O O . ALA A 1 123 ? 7.508 1.816 6.681 1.00 95.75 123 ALA A O 1
ATOM 917 N N . ILE A 1 124 ? 7.786 3.942 7.340 1.00 94.62 124 ILE A N 1
ATOM 918 C CA . ILE A 1 124 ? 9.017 4.156 6.581 1.00 94.62 124 ILE A CA 1
ATOM 919 C C . ILE A 1 124 ? 10.206 3.606 7.372 1.00 94.62 124 ILE A C 1
ATOM 921 O O . ILE A 1 124 ? 10.390 3.951 8.537 1.00 94.62 124 ILE A O 1
ATOM 925 N N . GLY A 1 125 ? 11.059 2.818 6.722 1.00 91.75 125 GLY A N 1
ATOM 926 C CA . GLY A 1 125 ? 12.260 2.248 7.332 1.00 91.75 125 GLY A CA 1
ATOM 927 C C . GLY A 1 125 ? 13.300 1.882 6.280 1.00 91.75 125 GLY A C 1
ATOM 928 O O . GLY A 1 125 ? 12.961 1.653 5.120 1.00 91.75 125 GLY A O 1
ATOM 929 N N . SER A 1 126 ? 14.574 1.850 6.662 1.00 88.38 126 SER A N 1
ATOM 930 C CA . SER A 1 126 ? 15.679 1.420 5.789 1.00 88.38 126 SER A CA 1
ATOM 931 C C . SER A 1 126 ? 16.233 0.047 6.161 1.00 88.38 126 SER A C 1
ATOM 933 O O . SER A 1 126 ? 16.782 -0.637 5.303 1.00 88.38 126 SER A O 1
ATOM 935 N N . ASP A 1 127 ? 16.091 -0.350 7.425 1.00 92.81 127 ASP A N 1
ATOM 936 C CA . ASP A 1 127 ? 16.539 -1.649 7.907 1.00 92.81 127 ASP A CA 1
ATOM 937 C C . ASP A 1 127 ? 15.540 -2.748 7.530 1.00 92.81 127 ASP A C 1
ATOM 939 O O . ASP A 1 127 ? 14.352 -2.665 7.849 1.00 92.81 127 ASP A O 1
ATOM 943 N N . ARG A 1 128 ? 16.021 -3.770 6.821 1.00 91.25 128 ARG A N 1
ATOM 944 C CA . ARG A 1 128 ? 15.161 -4.815 6.258 1.00 91.25 128 ARG A CA 1
ATOM 945 C C . ARG A 1 128 ? 14.498 -5.647 7.350 1.00 91.25 128 ARG A C 1
ATOM 947 O O . ARG A 1 128 ? 13.312 -5.946 7.217 1.00 91.25 128 ARG A O 1
ATOM 954 N N . ASP A 1 129 ? 15.238 -6.005 8.391 1.00 91.75 129 ASP A N 1
ATOM 955 C CA . ASP A 1 129 ? 14.746 -6.907 9.432 1.00 91.75 129 ASP A CA 1
ATOM 956 C C . ASP A 1 129 ? 13.661 -6.218 10.262 1.00 91.75 129 ASP A C 1
ATOM 958 O O . ASP A 1 129 ? 12.594 -6.790 10.483 1.00 91.75 129 ASP A O 1
ATOM 962 N N . ARG A 1 130 ? 13.834 -4.930 10.574 1.00 90.62 130 ARG A N 1
ATOM 963 C CA . ARG A 1 130 ? 12.788 -4.114 11.209 1.00 90.62 130 ARG A CA 1
ATOM 964 C C . ARG A 1 130 ? 11.551 -3.920 10.341 1.00 90.62 130 ARG A C 1
ATOM 966 O O . ARG A 1 130 ? 10.430 -3.979 10.847 1.00 90.62 130 ARG A O 1
ATOM 973 N N . ILE A 1 131 ? 11.716 -3.687 9.039 1.00 93.62 131 ILE A N 1
ATOM 974 C CA . ILE A 1 131 ? 10.576 -3.581 8.111 1.00 93.62 131 ILE A CA 1
ATOM 975 C C . ILE A 1 131 ? 9.813 -4.912 8.059 1.00 93.62 131 ILE A C 1
ATOM 977 O O . ILE A 1 131 ? 8.581 -4.916 8.062 1.00 93.62 131 ILE A O 1
ATOM 981 N N . GLN A 1 132 ? 10.535 -6.034 8.049 1.00 94.00 132 GLN A N 1
ATOM 982 C CA . GLN A 1 132 ? 9.948 -7.369 8.091 1.00 94.00 132 GLN A CA 1
ATOM 983 C C . GLN A 1 132 ? 9.191 -7.600 9.404 1.00 94.00 132 GLN A C 1
ATOM 985 O O . GLN A 1 132 ? 8.035 -8.019 9.361 1.00 94.00 132 GLN A O 1
ATOM 990 N N . ALA A 1 133 ? 9.794 -7.272 10.549 1.00 93.62 133 ALA A N 1
ATOM 991 C CA . ALA A 1 133 ? 9.144 -7.350 11.856 1.00 93.62 133 ALA A CA 1
ATOM 992 C C . ALA A 1 133 ? 7.869 -6.492 11.902 1.00 93.62 133 ALA A C 1
ATOM 994 O O . ALA A 1 133 ? 6.834 -6.952 12.372 1.00 93.62 133 ALA A O 1
ATOM 995 N N . THR A 1 134 ? 7.900 -5.296 11.301 1.00 95.38 134 THR A N 1
ATOM 996 C CA . THR A 1 134 ? 6.719 -4.427 11.155 1.00 95.38 134 THR A CA 1
ATOM 997 C C . THR A 1 134 ? 5.592 -5.098 10.381 1.00 95.38 134 THR A C 1
ATOM 999 O O . THR A 1 134 ? 4.445 -5.081 10.820 1.00 95.38 134 THR A O 1
ATOM 1002 N N . ALA A 1 135 ? 5.894 -5.716 9.238 1.00 94.94 135 ALA A N 1
ATOM 1003 C CA . ALA A 1 135 ? 4.883 -6.416 8.449 1.00 94.94 135 ALA A CA 1
ATOM 1004 C C . ALA A 1 135 ? 4.285 -7.614 9.203 1.00 94.94 135 ALA A C 1
ATOM 1006 O O . ALA A 1 135 ? 3.073 -7.829 9.140 1.00 94.94 135 ALA A O 1
ATOM 1007 N N . VAL A 1 136 ? 5.118 -8.370 9.926 1.00 94.38 136 VAL A N 1
ATOM 1008 C CA . VAL A 1 136 ? 4.679 -9.512 10.744 1.00 94.38 136 VAL A CA 1
ATOM 1009 C C . VAL A 1 136 ? 3.771 -9.048 11.880 1.00 94.38 136 VAL A C 1
ATOM 1011 O O . VAL A 1 136 ? 2.686 -9.607 12.039 1.00 94.38 136 VAL A O 1
ATOM 1014 N N . GLU A 1 137 ? 4.162 -8.004 12.609 1.00 95.25 137 GLU A N 1
ATOM 1015 C CA . GLU A 1 137 ? 3.371 -7.438 13.706 1.00 95.25 137 GLU A CA 1
ATOM 1016 C C . GLU A 1 137 ? 2.012 -6.933 13.205 1.00 95.25 137 GLU A C 1
ATOM 1018 O O . GLU A 1 137 ? 0.968 -7.263 13.766 1.00 95.25 137 GLU A O 1
ATOM 1023 N N . TRP A 1 138 ? 1.991 -6.203 12.085 1.00 96.44 138 TRP A N 1
ATOM 1024 C CA . TRP A 1 138 ? 0.749 -5.695 11.500 1.00 96.44 138 TRP A CA 1
ATOM 1025 C C . TRP A 1 138 ? -0.174 -6.818 11.030 1.00 96.44 138 TRP A C 1
ATOM 1027 O O . TRP A 1 138 ? -1.378 -6.776 11.289 1.00 96.44 138 TRP A O 1
ATOM 1037 N N . LEU A 1 139 ? 0.369 -7.842 10.366 1.00 94.94 139 LEU A N 1
ATOM 1038 C CA . LEU A 1 139 ? -0.409 -9.014 9.962 1.00 94.94 139 LEU A CA 1
ATOM 1039 C C . LEU A 1 139 ? -0.961 -9.757 11.181 1.00 94.94 139 LEU A C 1
ATOM 1041 O O . LEU A 1 139 ? -2.141 -10.112 11.192 1.00 94.94 139 LEU A O 1
ATOM 1045 N N . GLY A 1 140 ? -0.139 -9.948 12.214 1.00 94.06 140 GLY A N 1
ATOM 1046 C CA . GLY A 1 140 ? -0.542 -10.554 13.479 1.00 94.06 140 GLY A CA 1
ATOM 1047 C C . GLY A 1 140 ? -1.678 -9.782 14.149 1.00 94.06 140 GLY A C 1
ATOM 1048 O O . GLY A 1 140 ? -2.686 -10.382 14.528 1.00 94.06 140 GLY A O 1
ATOM 1049 N N . ALA A 1 141 ? -1.573 -8.454 14.218 1.00 93.38 141 ALA A N 1
ATOM 1050 C CA . ALA A 1 141 ? -2.603 -7.578 14.772 1.00 93.38 141 ALA A CA 1
ATOM 1051 C C . ALA A 1 141 ? -3.923 -7.664 13.989 1.00 93.38 141 ALA A C 1
ATOM 1053 O O . ALA A 1 141 ? -4.992 -7.800 14.590 1.00 93.38 141 ALA A O 1
ATOM 1054 N N . VAL A 1 142 ? -3.873 -7.654 12.651 1.00 93.38 142 VAL A N 1
ATOM 1055 C CA . VAL A 1 142 ? -5.077 -7.802 11.815 1.00 93.38 142 VAL A CA 1
ATOM 1056 C C . VAL A 1 142 ? -5.724 -9.168 12.025 1.00 93.38 142 VAL A C 1
ATOM 1058 O O . VAL A 1 142 ? -6.930 -9.238 12.259 1.00 93.38 142 VAL A O 1
ATOM 1061 N N . VAL A 1 143 ? -4.947 -10.251 12.013 1.00 92.75 143 VAL A N 1
ATOM 1062 C CA . VAL A 1 143 ? -5.476 -11.605 12.241 1.00 92.75 143 VAL A CA 1
ATOM 1063 C C . VAL A 1 143 ? -6.071 -11.732 13.641 1.00 92.75 143 VAL A C 1
ATOM 1065 O O . VAL A 1 143 ? -7.156 -12.289 13.786 1.00 92.75 143 VAL A O 1
ATOM 1068 N N . LYS A 1 144 ? -5.423 -11.175 14.668 1.00 92.75 144 LYS A N 1
ATOM 1069 C CA . LYS A 1 144 ? -5.928 -11.183 16.047 1.00 92.75 144 LYS A CA 1
ATOM 1070 C C . LYS A 1 144 ? -7.252 -10.425 16.185 1.00 92.75 144 LYS A C 1
ATOM 1072 O O . LYS A 1 144 ? -8.142 -10.886 16.894 1.00 92.75 144 LYS A O 1
ATOM 1077 N N . ASN A 1 145 ? -7.394 -9.292 15.499 1.00 89.75 145 ASN A N 1
ATOM 1078 C CA . ASN A 1 145 ? -8.569 -8.426 15.611 1.00 89.75 145 ASN A CA 1
ATOM 1079 C C . ASN A 1 145 ? -9.739 -8.865 14.713 1.00 89.75 145 ASN A C 1
ATOM 1081 O O . ASN A 1 145 ? -10.899 -8.755 15.109 1.00 89.75 145 ASN A O 1
ATOM 1085 N N . VAL A 1 146 ? -9.451 -9.345 13.500 1.00 88.81 146 VAL A N 1
ATOM 1086 C CA . VAL A 1 146 ? -10.452 -9.686 12.471 1.00 88.81 146 VAL A CA 1
ATOM 1087 C C . VAL A 1 146 ? -10.709 -11.200 12.402 1.00 88.81 146 VAL A C 1
ATOM 1089 O O . VAL A 1 146 ? -11.744 -11.634 11.897 1.00 88.81 146 VAL A O 1
ATOM 1092 N N . GLY A 1 147 ? -9.790 -12.022 12.913 1.00 90.06 147 GLY A N 1
ATOM 1093 C CA . GLY A 1 147 ? -9.858 -13.486 12.863 1.00 90.06 147 GLY A CA 1
ATOM 1094 C C . GLY A 1 147 ? -9.500 -14.083 11.499 1.00 90.06 147 GLY A C 1
ATOM 1095 O O . GLY A 1 147 ? -9.673 -15.283 11.291 1.00 90.06 147 GLY A O 1
ATOM 1096 N N . ARG A 1 148 ? -9.042 -13.257 10.548 1.00 88.38 148 ARG A N 1
ATOM 1097 C CA . ARG A 1 148 ? -8.607 -13.686 9.214 1.00 88.38 148 ARG A CA 1
ATOM 1098 C C . ARG A 1 148 ? -7.466 -12.825 8.684 1.00 88.38 148 ARG A C 1
ATOM 1100 O O . ARG A 1 148 ? -7.275 -11.700 9.134 1.00 88.38 148 ARG A O 1
ATOM 1107 N N . ALA A 1 149 ? -6.742 -13.353 7.703 1.00 90.62 149 ALA A N 1
ATOM 1108 C CA . ALA A 1 149 ? -5.706 -12.620 6.990 1.00 90.62 149 ALA A CA 1
ATOM 1109 C C . ALA A 1 149 ? -6.361 -11.586 6.063 1.00 90.62 149 ALA A C 1
ATOM 1111 O O . ALA A 1 149 ? -7.484 -11.822 5.596 1.00 90.62 149 ALA A O 1
ATOM 1112 N N . PRO A 1 150 ? -5.672 -10.469 5.765 1.00 93.25 150 PRO A N 1
ATOM 1113 C CA . PRO A 1 150 ? -6.107 -9.560 4.715 1.00 93.25 150 PRO A CA 1
ATOM 1114 C C . PRO A 1 150 ? -6.290 -10.310 3.391 1.00 93.25 150 PRO A C 1
ATOM 1116 O O . PRO A 1 150 ? -5.520 -11.222 3.075 1.00 93.25 150 PRO A O 1
ATOM 1119 N N . VAL A 1 151 ? -7.294 -9.915 2.607 1.00 91.06 151 VAL A N 1
ATOM 1120 C CA . VAL A 1 151 ? -7.681 -10.615 1.369 1.00 91.06 151 VAL A CA 1
ATOM 1121 C C . VAL A 1 151 ? -6.503 -10.763 0.401 1.00 91.06 151 VAL A C 1
ATOM 1123 O O . VAL A 1 151 ? -6.305 -11.839 -0.156 1.00 91.06 151 VAL A O 1
ATOM 1126 N N . GLY A 1 152 ? -5.681 -9.724 0.234 1.00 90.25 152 GLY A N 1
ATOM 1127 C CA . GLY A 1 152 ? -4.521 -9.768 -0.660 1.00 90.25 152 GLY A CA 1
ATOM 1128 C C . GLY A 1 152 ? -3.330 -10.577 -0.128 1.00 90.25 152 GLY A C 1
ATOM 1129 O O . GLY A 1 152 ? -2.434 -10.936 -0.893 1.00 90.25 152 GLY A O 1
ATOM 1130 N N . ASN A 1 153 ? -3.289 -10.876 1.174 1.00 92.69 153 ASN A N 1
ATOM 1131 C CA . ASN A 1 153 ? -2.218 -11.663 1.796 1.00 92.69 153 ASN A CA 1
ATOM 1132 C C . ASN A 1 153 ? -2.529 -13.159 1.859 1.00 92.69 153 ASN A C 1
ATOM 1134 O O . ASN A 1 153 ? -1.634 -13.956 2.140 1.00 92.69 153 ASN A O 1
ATOM 1138 N N . ASP A 1 154 ? -3.772 -13.547 1.604 1.00 87.00 154 ASP A N 1
ATOM 1139 C CA . ASP A 1 154 ? -4.180 -14.941 1.619 1.00 87.00 154 ASP A CA 1
ATOM 1140 C C . ASP A 1 154 ? -3.601 -15.689 0.404 1.00 87.00 154 ASP A C 1
ATOM 1142 O O . ASP A 1 154 ? -3.784 -15.311 -0.756 1.00 87.00 154 ASP A O 1
ATOM 1146 N N . ALA A 1 155 ? -2.868 -16.770 0.685 1.00 76.31 155 ALA A N 1
ATOM 1147 C CA . ALA A 1 155 ? -2.130 -17.556 -0.301 1.00 76.31 155 ALA A CA 1
ATOM 1148 C C . ALA A 1 155 ? -3.022 -18.169 -1.392 1.00 76.31 155 ALA A C 1
ATOM 1150 O O . ALA A 1 155 ? -2.533 -18.471 -2.482 1.00 76.31 155 ALA A O 1
ATOM 1151 N N . ARG A 1 156 ? -4.326 -18.316 -1.131 1.00 75.31 156 ARG A N 1
ATOM 1152 C CA . ARG A 1 156 ? -5.309 -18.771 -2.127 1.00 75.31 156 ARG A CA 1
ATOM 1153 C C . ARG A 1 156 ? -5.449 -17.796 -3.300 1.00 75.31 156 ARG A C 1
ATOM 1155 O O . ARG A 1 156 ? -5.892 -18.200 -4.367 1.00 75.31 156 ARG A O 1
ATOM 1162 N N . PHE A 1 157 ? -5.032 -16.543 -3.123 1.00 67.75 157 PHE A N 1
ATOM 1163 C CA . PHE A 1 157 ? -5.111 -15.470 -4.114 1.00 67.75 157 PHE A CA 1
ATOM 1164 C C . PHE A 1 157 ? -3.728 -15.098 -4.675 1.00 67.75 157 PHE A C 1
ATOM 1166 O O . PHE A 1 157 ? -3.445 -13.929 -4.940 1.00 67.75 157 PHE A O 1
ATOM 1173 N N . LYS A 1 158 ? -2.834 -16.082 -4.848 1.00 63.62 158 LYS A N 1
ATOM 1174 C CA . LYS A 1 158 ? -1.460 -15.861 -5.337 1.00 63.62 158 LYS A CA 1
ATOM 1175 C C . LYS A 1 158 ? -1.398 -15.184 -6.715 1.00 63.62 158 LYS A C 1
ATOM 1177 O O . LYS A 1 158 ? -0.526 -14.346 -6.914 1.00 63.62 158 LYS A O 1
ATOM 1182 N N . ASP A 1 159 ? -2.349 -15.472 -7.599 1.00 67.75 159 ASP A N 1
ATOM 1183 C CA . ASP A 1 159 ? -2.435 -14.872 -8.941 1.00 67.75 159 ASP A CA 1
ATOM 1184 C C . ASP A 1 159 ? -3.423 -13.692 -8.989 1.00 67.75 159 ASP A C 1
ATOM 1186 O O . ASP A 1 159 ? -4.004 -13.372 -10.024 1.00 67.75 159 ASP A O 1
ATOM 1190 N N . SER A 1 160 ? -3.681 -13.058 -7.843 1.00 80.81 160 SER A N 1
ATOM 1191 C CA . SER A 1 160 ? -4.627 -11.946 -7.766 1.00 80.81 160 SER A CA 1
ATOM 1192 C C . SER A 1 160 ? -4.026 -10.611 -8.190 1.00 80.81 160 SER A C 1
ATOM 1194 O O . SER A 1 160 ? -2.812 -10.398 -8.178 1.00 80.81 160 SER A O 1
ATOM 1196 N N . GLN A 1 161 ? -4.921 -9.658 -8.455 1.00 84.50 161 GLN A N 1
ATOM 1197 C CA . GLN A 1 161 ? -4.595 -8.259 -8.731 1.00 84.50 161 GLN A CA 1
ATOM 1198 C C . GLN A 1 161 ? -3.694 -7.590 -7.675 1.00 84.50 161 GLN A C 1
ATOM 1200 O O . GLN A 1 161 ? -3.006 -6.629 -7.996 1.00 84.50 161 GLN A O 1
ATOM 1205 N N . TRP A 1 162 ? -3.638 -8.120 -6.446 1.00 85.56 162 TRP A N 1
ATOM 1206 C CA . TRP A 1 162 ? -2.757 -7.641 -5.372 1.00 85.56 162 TRP A CA 1
ATOM 1207 C C . TRP A 1 162 ? -1.273 -7.931 -5.622 1.00 85.56 162 TRP A C 1
ATOM 1209 O O . TRP A 1 162 ? -0.411 -7.356 -4.969 1.00 85.56 162 TRP A O 1
ATOM 1219 N N . ARG A 1 163 ? -0.947 -8.853 -6.529 1.00 83.25 163 ARG A N 1
ATOM 1220 C CA . ARG A 1 163 ? 0.441 -9.194 -6.883 1.00 83.25 163 ARG A CA 1
ATOM 1221 C C . ARG A 1 163 ? 0.781 -8.839 -8.329 1.00 83.25 163 ARG A C 1
ATOM 1223 O O . ARG A 1 163 ? 1.954 -8.885 -8.690 1.00 83.25 163 ARG A O 1
ATOM 1230 N N . ALA A 1 164 ? -0.221 -8.451 -9.118 1.00 82.00 164 ALA A N 1
ATOM 1231 C CA . ALA A 1 164 ? -0.067 -8.044 -10.506 1.00 82.00 164 ALA A CA 1
ATOM 1232 C C . ALA A 1 164 ? 0.574 -6.655 -10.611 1.00 82.00 164 ALA A C 1
ATOM 1234 O O . ALA A 1 164 ? 0.110 -5.683 -10.001 1.00 82.00 164 ALA A O 1
ATOM 1235 N N . ARG A 1 165 ? 1.621 -6.535 -11.428 1.00 79.94 165 ARG A N 1
ATOM 1236 C CA . ARG A 1 165 ? 2.246 -5.250 -11.741 1.00 79.94 165 ARG A CA 1
ATOM 1237 C C . ARG A 1 165 ? 1.740 -4.724 -13.082 1.00 79.94 165 ARG A C 1
ATOM 1239 O O . ARG A 1 165 ? 1.563 -5.492 -14.031 1.00 79.94 165 ARG A O 1
ATOM 1246 N N . PRO A 1 166 ? 1.571 -3.399 -13.204 1.00 74.56 166 PRO A N 1
ATOM 1247 C CA . PRO A 1 166 ? 1.320 -2.771 -14.492 1.00 74.56 166 PRO A CA 1
ATOM 1248 C C . PRO A 1 166 ? 2.429 -3.138 -15.486 1.00 74.56 166 PRO A C 1
ATOM 1250 O O . PRO A 1 166 ? 3.613 -2.928 -15.212 1.00 74.56 166 PRO A O 1
ATOM 1253 N N . GLY A 1 167 ? 2.041 -3.707 -16.628 1.00 71.44 167 GLY A N 1
ATOM 1254 C CA . GLY A 1 167 ? 2.967 -4.162 -17.666 1.00 71.44 167 GLY A CA 1
ATOM 1255 C C . GLY A 1 167 ? 3.429 -5.616 -17.543 1.00 71.44 167 GLY A C 1
ATOM 1256 O O . GLY A 1 167 ? 4.185 -6.050 -18.405 1.00 71.44 167 GLY A O 1
ATOM 1257 N N . ASP A 1 168 ? 2.972 -6.399 -16.558 1.00 74.19 168 ASP A N 1
ATOM 1258 C CA . ASP A 1 168 ? 3.253 -7.848 -16.537 1.00 74.19 168 ASP A CA 1
ATOM 1259 C C . ASP A 1 168 ? 2.718 -8.530 -17.809 1.00 74.19 168 ASP A C 1
ATOM 1261 O O . ASP A 1 168 ? 3.450 -9.257 -18.469 1.00 74.19 168 ASP A O 1
ATOM 1265 N N . ALA A 1 169 ? 1.525 -8.143 -18.279 1.00 67.69 169 ALA A N 1
ATOM 1266 C CA . ALA A 1 169 ? 0.989 -8.599 -19.566 1.00 67.69 169 ALA A CA 1
ATOM 1267 C C . ALA A 1 169 ? 1.866 -8.224 -20.783 1.00 67.69 169 ALA A C 1
ATOM 1269 O O . ALA A 1 169 ? 1.826 -8.897 -21.810 1.00 67.69 169 ALA A O 1
ATOM 1270 N N . GLU A 1 170 ? 2.650 -7.143 -20.700 1.00 66.25 170 GLU A N 1
ATOM 1271 C CA . GLU A 1 170 ? 3.605 -6.770 -21.752 1.00 66.25 170 GLU A CA 1
ATOM 1272 C C . GLU A 1 170 ? 4.928 -7.525 -21.618 1.00 66.25 170 GLU A C 1
ATOM 1274 O O . GLU A 1 170 ? 5.536 -7.872 -22.628 1.00 66.25 170 GLU A O 1
ATOM 1279 N N . ARG A 1 171 ? 5.361 -7.807 -20.385 1.00 68.69 171 ARG A N 1
ATOM 1280 C CA . ARG A 1 171 ? 6.562 -8.601 -20.084 1.00 68.69 171 ARG A CA 1
ATOM 1281 C C . ARG A 1 171 ? 6.394 -10.069 -20.448 1.00 68.69 171 ARG A C 1
ATOM 1283 O O . ARG A 1 171 ? 7.371 -10.694 -20.845 1.00 68.69 171 ARG A O 1
ATOM 1290 N N . ASP A 1 172 ? 5.171 -10.574 -20.353 1.00 69.50 172 ASP A N 1
ATOM 1291 C CA . ASP A 1 172 ? 4.816 -11.944 -20.717 1.00 69.50 172 ASP A CA 1
ATOM 1292 C C . ASP A 1 172 ? 4.602 -12.118 -22.232 1.00 69.50 172 ASP A C 1
ATOM 1294 O O . ASP A 1 172 ? 4.298 -13.221 -22.694 1.00 69.50 172 ASP A O 1
ATOM 1298 N N . ARG A 1 173 ? 4.780 -11.058 -23.043 1.00 69.38 173 ARG A N 1
ATOM 1299 C CA . ARG A 1 173 ? 4.800 -11.207 -24.503 1.00 69.38 173 ARG A CA 1
ATOM 1300 C C . ARG A 1 173 ? 5.980 -12.095 -24.915 1.00 69.38 173 ARG A C 1
ATOM 1302 O O . ARG A 1 173 ? 7.070 -11.974 -24.352 1.00 69.38 173 ARG A O 1
ATOM 1309 N N . PRO A 1 174 ? 5.796 -12.970 -25.922 1.00 73.19 174 PRO A N 1
ATOM 1310 C CA . PRO A 1 174 ? 6.888 -13.790 -26.421 1.00 73.19 174 PRO A CA 1
ATOM 1311 C C . PRO A 1 174 ? 8.051 -12.897 -26.885 1.00 73.19 174 PRO A C 1
ATOM 1313 O O . PRO A 1 174 ? 7.803 -11.809 -27.417 1.00 73.19 174 PRO A O 1
ATOM 1316 N N . PRO A 1 175 ? 9.311 -13.342 -26.714 1.00 76.75 175 PRO A N 1
ATOM 1317 C CA . PRO A 1 175 ? 10.469 -12.590 -27.172 1.00 76.75 175 PRO A CA 1
ATOM 1318 C C . PRO A 1 175 ? 10.320 -12.185 -28.637 1.00 76.75 175 PRO A C 1
ATOM 1320 O O . PRO A 1 175 ? 9.845 -12.976 -29.458 1.00 76.75 175 PRO A O 1
ATOM 1323 N N . LEU A 1 176 ? 10.756 -10.967 -28.969 1.00 74.94 176 LEU A N 1
ATOM 1324 C CA . LEU A 1 176 ? 10.763 -10.491 -30.348 1.00 74.94 176 LEU A CA 1
ATOM 1325 C C . LEU A 1 176 ? 11.593 -11.458 -31.202 1.00 74.94 176 LEU A C 1
ATOM 1327 O O . LEU A 1 176 ? 12.815 -11.530 -31.072 1.00 74.94 176 LEU A O 1
ATOM 1331 N N . SER A 1 177 ? 10.913 -12.219 -32.055 1.00 76.50 177 SER A N 1
ATOM 1332 C CA . SER A 1 177 ? 11.542 -13.170 -32.961 1.00 76.50 177 SER A CA 1
ATOM 1333 C C . SER A 1 177 ? 11.628 -12.555 -34.350 1.00 76.50 177 SER A C 1
ATOM 1335 O O . SER A 1 177 ? 10.621 -12.126 -34.918 1.00 76.50 177 SER A O 1
ATOM 1337 N N . PHE A 1 178 ? 12.842 -12.505 -34.888 1.00 79.44 178 PHE A N 1
ATOM 1338 C CA . PHE A 1 178 ? 13.072 -12.131 -36.275 1.00 79.44 178 PHE A CA 1
ATOM 1339 C C . PHE A 1 178 ? 13.027 -13.398 -37.140 1.00 79.44 178 PHE A C 1
ATOM 1341 O O . PHE A 1 178 ? 13.701 -14.376 -36.803 1.00 79.44 178 PHE A O 1
ATOM 1348 N N . PRO A 1 179 ? 12.258 -13.419 -38.242 1.00 80.62 179 PRO A N 1
ATOM 1349 C CA . PRO A 1 179 ? 12.271 -14.552 -39.158 1.00 80.62 179 PRO A CA 1
ATOM 1350 C C . PRO A 1 179 ? 13.661 -14.723 -39.809 1.00 80.62 179 PRO A C 1
ATOM 1352 O O . PRO A 1 179 ? 14.392 -13.738 -39.965 1.00 80.62 179 PRO A O 1
ATOM 1355 N N . PRO A 1 180 ? 14.050 -15.948 -40.218 1.00 83.12 180 PRO A N 1
ATOM 1356 C CA . PRO A 1 180 ? 15.320 -16.183 -40.903 1.00 83.12 180 PRO A CA 1
ATOM 1357 C C . PRO A 1 180 ? 15.438 -15.318 -42.168 1.00 83.12 180 PRO A C 1
ATOM 1359 O O . PRO A 1 180 ? 14.569 -15.370 -43.034 1.00 83.12 180 PRO A O 1
ATOM 1362 N N . GLY A 1 181 ? 16.508 -14.523 -42.272 1.00 85.06 181 GLY A N 1
ATOM 1363 C CA . GLY A 1 181 ? 16.750 -13.622 -43.409 1.00 85.06 181 GLY A CA 1
ATOM 1364 C C . GLY A 1 181 ? 16.157 -12.210 -43.284 1.00 85.06 181 GLY A C 1
ATOM 1365 O O . GLY A 1 181 ? 16.282 -11.438 -44.235 1.00 85.06 181 GLY A O 1
ATOM 1366 N N . ALA A 1 182 ? 15.551 -11.861 -42.140 1.00 81.69 182 ALA A N 1
ATOM 1367 C CA . ALA A 1 182 ? 15.025 -10.518 -41.883 1.00 81.69 182 ALA A CA 1
ATOM 1368 C C . ALA A 1 182 ? 16.092 -9.430 -42.086 1.00 81.69 182 ALA A C 1
ATOM 1370 O O . ALA A 1 182 ? 17.217 -9.541 -41.587 1.00 81.69 182 ALA A O 1
ATOM 1371 N N . GLN A 1 183 ? 15.721 -8.366 -42.794 1.00 83.50 183 GLN A N 1
ATOM 1372 C CA . GLN A 1 183 ? 16.572 -7.203 -43.015 1.00 83.50 183 GLN A CA 1
ATOM 1373 C C . GLN A 1 183 ? 16.274 -6.111 -41.975 1.00 83.50 183 GLN A C 1
ATOM 1375 O O . GLN A 1 183 ? 15.159 -6.035 -41.453 1.00 83.50 183 GLN A O 1
ATOM 1380 N N . PRO A 1 184 ? 17.223 -5.200 -41.684 1.00 77.69 184 PRO A N 1
ATOM 1381 C CA . PRO A 1 184 ? 16.993 -4.080 -40.765 1.00 77.69 184 PRO A CA 1
ATOM 1382 C C . PRO A 1 184 ? 15.784 -3.201 -41.132 1.00 77.69 184 PRO A C 1
ATOM 1384 O O . PRO A 1 184 ? 15.163 -2.606 -40.253 1.00 77.69 184 PRO A O 1
ATOM 1387 N N . SER A 1 185 ? 15.415 -3.150 -42.418 1.00 81.75 185 SER A N 1
ATOM 1388 C CA . SER A 1 185 ? 14.223 -2.453 -42.920 1.00 81.75 185 SER A CA 1
ATOM 1389 C C . SER A 1 185 ? 12.899 -3.044 -42.429 1.00 81.75 185 SER A C 1
ATOM 1391 O O . SER A 1 185 ? 11.896 -2.335 -42.413 1.00 81.75 185 SER A O 1
ATOM 1393 N N . ASP A 1 186 ? 12.887 -4.309 -42.005 1.00 77.12 186 ASP A N 1
ATOM 1394 C CA . ASP A 1 186 ? 11.677 -5.031 -41.590 1.00 77.12 186 ASP A CA 1
ATOM 1395 C C . ASP A 1 186 ? 11.349 -4.801 -40.101 1.00 77.12 186 ASP A C 1
ATOM 1397 O O . ASP A 1 186 ? 10.227 -5.044 -39.644 1.00 77.12 186 ASP A O 1
ATOM 1401 N N . ALA A 1 187 ? 12.310 -4.270 -39.334 1.00 70.31 187 ALA A N 1
ATOM 1402 C CA . ALA A 1 187 ? 12.200 -4.029 -37.895 1.00 70.31 187 ALA A CA 1
ATOM 1403 C C . ALA A 1 187 ? 11.002 -3.144 -37.471 1.00 7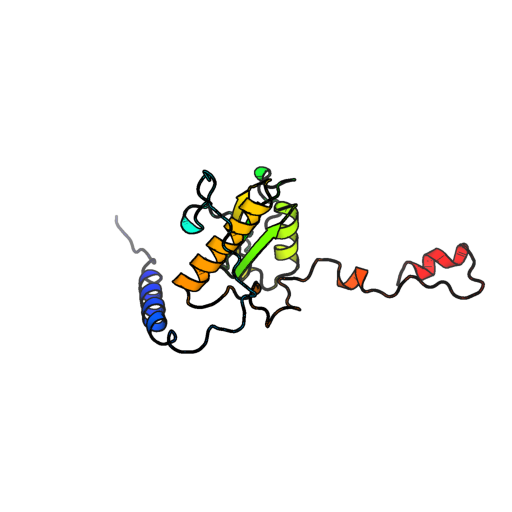0.31 187 ALA A C 1
ATOM 1405 O O . ALA A 1 187 ? 10.334 -3.497 -36.495 1.00 70.31 187 ALA A O 1
ATOM 1406 N N . PRO A 1 188 ? 10.642 -2.048 -38.175 1.00 75.69 188 PRO A N 1
ATOM 1407 C CA . PRO A 1 188 ? 9.508 -1.206 -37.783 1.00 75.69 188 PRO A CA 1
ATOM 1408 C C . PRO A 1 188 ? 8.158 -1.938 -37.818 1.00 75.69 188 PRO A C 1
ATOM 1410 O O . PRO A 1 188 ? 7.258 -1.586 -37.057 1.00 75.69 188 PRO A O 1
ATOM 1413 N N . GLY A 1 189 ? 8.005 -2.950 -38.684 1.00 70.50 189 GLY A N 1
ATOM 1414 C CA . GLY A 1 189 ? 6.789 -3.767 -38.781 1.00 70.50 189 GLY A CA 1
ATOM 1415 C C . GLY A 1 189 ? 6.689 -4.850 -37.702 1.00 70.50 189 GLY A C 1
ATOM 1416 O O . GLY A 1 189 ? 5.589 -5.285 -37.363 1.00 70.50 189 GLY A O 1
ATOM 1417 N N . LEU A 1 190 ? 7.826 -5.260 -37.133 1.00 66.12 190 LEU A N 1
ATOM 1418 C CA . LEU A 1 190 ? 7.908 -6.263 -36.067 1.00 66.12 190 LEU A CA 1
ATOM 1419 C C . LEU A 1 190 ? 7.729 -5.650 -34.669 1.00 66.12 190 LEU A C 1
ATOM 1421 O O . LEU A 1 190 ? 7.208 -6.315 -33.781 1.00 66.12 190 LEU A O 1
ATOM 1425 N N . LEU A 1 191 ? 8.088 -4.374 -34.488 1.00 65.00 191 LEU A N 1
ATOM 1426 C CA . LEU A 1 191 ? 7.964 -3.642 -33.216 1.00 65.00 191 LEU A CA 1
ATOM 1427 C C . LEU A 1 191 ? 6.552 -3.097 -32.921 1.00 65.00 191 LEU A C 1
ATOM 1429 O O . LEU A 1 191 ? 6.321 -2.561 -31.842 1.00 65.00 191 LEU A O 1
ATOM 1433 N N . ARG A 1 192 ? 5.614 -3.187 -33.873 1.00 59.75 192 ARG A N 1
ATOM 1434 C CA . ARG A 1 192 ? 4.246 -2.637 -33.757 1.00 59.75 192 ARG A CA 1
ATOM 1435 C C . ARG A 1 192 ? 3.173 -3.683 -33.416 1.00 59.75 192 ARG A C 1
ATOM 1437 O O . ARG A 1 192 ? 1.991 -3.387 -33.577 1.00 59.75 192 ARG A O 1
ATOM 1444 N N . LYS A 1 193 ? 3.568 -4.889 -33.000 1.00 53.38 193 LYS A N 1
ATOM 1445 C CA . LYS A 1 193 ? 2.647 -5.982 -32.648 1.00 53.38 193 LYS A CA 1
ATOM 1446 C C . LYS A 1 193 ? 2.423 -6.103 -31.142 1.00 53.38 193 LYS A C 1
ATOM 1448 O O . LYS A 1 193 ? 3.390 -5.961 -30.359 1.00 53.38 193 LYS A O 1
#

Foldseek 3Di:
DDDDDDDDDPPVVVVVVVVVVQPPPQDDDDDPDDDDDDDDDDDPDDDQDAQVPFDKFFQADPVPRAGDPDGDPVQAQFWAKKFFAALVRQTQDIDTDRRRRQLLVQLSVLDPPCRRRGIMGTDTDDDPVSRVVNRVNHQVVNCVVRVDGRNLPDPVQVVPSNPDGVCPVVVPPPPQDDPPPDDPVCVVVSVPD

pLDDT: mean 76.0, std 21.54, range [29.58, 97.5]